Protein AF-A0A4V6J1H8-F1 (afdb_monomer)

Organism: Raoultella terrigena (NCBI:txid577)

Solvent-accessible surface area (backbone atoms only — not comparable to full-atom values): 15369 Å² total; per-residue (Å²): 136,76,61,39,43,32,42,34,42,70,53,63,52,75,34,58,66,53,48,44,40,56,55,50,49,51,51,44,50,30,70,78,34,77,86,56,51,74,90,41,52,43,45,25,11,53,35,67,32,76,47,50,94,75,76,37,72,56,29,45,25,48,63,79,50,32,73,47,55,66,67,16,36,42,33,34,50,33,50,74,42,38,57,45,37,41,55,59,54,51,43,68,72,49,88,46,71,66,60,37,52,52,52,57,53,47,40,76,76,42,46,70,61,47,38,52,52,34,26,66,75,52,45,35,85,43,71,34,63,74,58,66,56,70,88,68,35,77,35,63,61,44,37,32,38,40,26,30,29,43,64,67,47,82,86,48,49,67,44,60,56,68,37,78,39,42,28,18,38,45,68,76,33,36,68,58,44,54,75,77,38,84,56,40,81,44,72,47,62,65,71,49,41,76,82,66,51,54,69,68,60,52,62,75,68,54,56,66,70,56,49,73,66,44,74,87,48,55,65,45,78,46,69,61,44,69,91,82,46,97,72,52,45,63,57,52,41,58,56,52,64,75,59,57,88,73,42,49,51,33,60,50,64,62,34,74,34,88,94,39,51,11,44,66,42,47,50,46,27,24,60,74,50,71,61,71,45,80

InterPro domains:
  IPR007345 Polysaccharide pyruvyl transferase [PF04230] (15-262)

Nearest PDB structures (foldseek):
  5zlt-assembly1_B  TM=4.377E-01  e=1.211E-03  Acinetobacter baumannii
  1gyy-assembly1_B  TM=4.200E-01  e=7.008E+00  Escherichia coli
  5gl5-assembly1_B  TM=3.696E-01  e=6.181E+00  Saccharomyces cerevisiae S288C
  6jo3-assembly1_A-2  TM=1.503E-01  e=1.761E+00  Thermoplasma acidophilum DSM 1728

pLDDT: mean 86.65, std 11.79, range [46.34, 98.38]

Secondary structure (DSSP, 8-state):
-PPPEEEESSTTS--HHHHHHHHHHHHHHHHH-TT--GGGEEEEESS-B--GGGTPPPBEEGGGGTTPPTT-EEEEESSEEET--HHHHHHHH---HHHHHHHHHHHHH-HHHHHHHHHHHHT-SSSSTTS--GGGSSS--EEEEEEEEE---GGGHHHHHT-SEEEESSHHHHHHHTTTS--EE---GGGGHHHH--HHHHHHHS-HHHHHHHTTS-EEEE---TTT--S-HHHHHHHHHTTTTT-EEEE-----STT--HHHHHHHHHHHTTS---

Sequence (278 aa):
MSRSVVFYGAFDRYNYGDNLMPLLLAEYLKKCNPALKEEDLIYSSISNSDLSRYLCKPTVAMRDLLSIDEGSSIVIVGGEVLGADIGVLYTHVQTNHFKVKCIKLMRRIIPSVVNKFARNAYGSVWDYPYIPEKKSFKNNVKVIFNTVGGIPVKSQEINIKNADYISVRDNRTYDVLSKFTNAKLVPDSVLMASGVIDHKFIESKVRLELLERYSKRNYITIQACPYKVEFTANELVQELTKLDTEYDVVLLPIGYASGHDDAMFLEKVKLSSGDKYS

Radius of gyration: 21.04 Å; Cα contacts (8 Å, |Δi|>4): 472; chains: 1; bounding box: 48×44×54 Å

Foldseek 3Di:
DQAAEEAEEDCQDDFPQGQVQVVLVQLVVCVVPVVDDPVSYAYAYCPFHDPCVVVGDTHHHVLVCLAPDAAHEYEHTADQQAPDFLLVVLLQPDPDPVVSVVSVVVCVVPVPVSLVVSCVVSVAPDRRRSQDDQVSHPHGYAYEYDQYHHAHDPVSLVSVQVHPYAEHADPVNCVRNVVRHDYHHDHHSCVCCPVRDDPVNVVVPDDPVCCVVPVPAAADEDFDFPVVDPDALLVVLVVVVVVPPGHAYEYDDSGPGRNRPSVVRVVSNCVSNVNSHD

Structure (mmCIF, N/CA/C/O backbone):
data_AF-A0A4V6J1H8-F1
#
_entry.id   AF-A0A4V6J1H8-F1
#
loop_
_atom_site.group_PDB
_atom_site.id
_atom_site.type_symbol
_atom_site.label_atom_id
_atom_site.label_alt_id
_atom_site.label_comp_id
_atom_site.label_asym_id
_atom_site.label_entity_id
_atom_site.label_seq_id
_atom_site.pdbx_PDB_ins_code
_atom_site.Cartn_x
_atom_site.Cartn_y
_atom_site.Cartn_z
_atom_site.occupancy
_atom_site.B_iso_or_equiv
_atom_site.auth_seq_id
_atom_site.auth_comp_id
_atom_site.auth_asym_id
_atom_site.auth_atom_id
_atom_site.pdbx_PDB_model_num
ATOM 1 N N . MET A 1 1 ? 3.984 -23.351 -18.737 1.00 46.34 1 MET A N 1
ATOM 2 C CA . MET A 1 1 ? 4.412 -22.034 -18.228 1.00 46.34 1 MET A CA 1
ATOM 3 C C . MET A 1 1 ? 3.192 -21.400 -17.599 1.00 46.34 1 MET A C 1
ATOM 5 O O . MET A 1 1 ? 2.201 -21.211 -18.301 1.00 46.34 1 MET A O 1
ATOM 9 N N . SER A 1 2 ? 3.196 -21.242 -16.279 1.00 66.12 2 SER A N 1
ATOM 10 C CA . SER A 1 2 ? 2.069 -20.673 -15.537 1.00 66.12 2 SER A CA 1
ATOM 11 C C . SER A 1 2 ? 2.254 -19.163 -15.487 1.00 66.12 2 SER A C 1
ATOM 13 O O . SER A 1 2 ? 3.262 -18.682 -14.985 1.00 66.12 2 SER A O 1
ATOM 15 N N . ARG A 1 3 ? 1.295 -18.406 -16.023 1.00 85.44 3 ARG A N 1
ATOM 16 C CA . ARG A 1 3 ? 1.308 -16.943 -15.915 1.00 85.44 3 ARG A CA 1
ATOM 17 C C . ARG A 1 3 ? 1.089 -16.560 -14.455 1.00 85.44 3 ARG A C 1
ATOM 19 O O . ARG A 1 3 ? 0.090 -16.981 -13.881 1.00 85.44 3 ARG A O 1
ATOM 26 N N . SER A 1 4 ? 1.968 -15.737 -13.894 1.00 92.62 4 SER A N 1
ATOM 27 C CA . SER A 1 4 ? 1.838 -15.264 -12.513 1.00 92.62 4 SER A CA 1
ATOM 28 C C . SER A 1 4 ? 1.295 -13.838 -12.458 1.00 92.62 4 SER A C 1
ATOM 30 O O . SER A 1 4 ? 1.495 -13.030 -13.376 1.00 92.62 4 SER A O 1
ATOM 32 N N . VAL A 1 5 ? 0.633 -13.510 -11.351 1.00 96.94 5 VAL A N 1
ATOM 33 C CA . VAL A 1 5 ? 0.248 -12.139 -11.012 1.00 96.94 5 VAL A CA 1
ATOM 34 C C . VAL A 1 5 ? 1.160 -11.659 -9.891 1.00 96.94 5 VAL A C 1
ATOM 36 O O . VAL A 1 5 ? 1.086 -12.130 -8.759 1.00 96.94 5 VAL A O 1
ATOM 39 N N . VAL A 1 6 ? 2.041 -10.718 -10.212 1.00 97.94 6 VAL A N 1
ATOM 40 C CA . VAL A 1 6 ? 2.940 -10.087 -9.250 1.00 97.94 6 VAL A CA 1
ATOM 41 C C . VAL A 1 6 ? 2.269 -8.842 -8.700 1.00 97.94 6 VAL A C 1
ATOM 43 O O . VAL A 1 6 ? 2.062 -7.870 -9.425 1.00 97.94 6 VAL A O 1
ATOM 46 N N . PHE A 1 7 ? 1.967 -8.842 -7.411 1.00 98.25 7 PHE A N 1
ATOM 47 C CA . PHE A 1 7 ? 1.628 -7.635 -6.677 1.00 98.25 7 PHE A CA 1
ATOM 48 C C . PHE A 1 7 ? 2.912 -6.945 -6.268 1.00 98.25 7 PHE A C 1
ATOM 50 O O . PHE A 1 7 ? 3.695 -7.485 -5.493 1.00 98.25 7 PHE A O 1
ATOM 57 N N . TYR A 1 8 ? 3.127 -5.750 -6.798 1.00 97.50 8 TYR A N 1
ATOM 58 C CA . TYR A 1 8 ? 4.321 -4.971 -6.552 1.00 97.50 8 TYR A CA 1
ATOM 59 C C . TYR A 1 8 ? 3.981 -3.672 -5.832 1.00 97.50 8 TYR A C 1
ATOM 61 O O . TYR A 1 8 ? 3.118 -2.911 -6.269 1.00 97.50 8 TYR A O 1
ATOM 69 N N . GLY A 1 9 ? 4.665 -3.404 -4.727 1.00 94.38 9 GLY A N 1
ATOM 70 C CA . GLY A 1 9 ? 4.391 -2.217 -3.937 1.00 94.38 9 GLY A CA 1
ATOM 71 C C . GLY A 1 9 ? 5.326 -2.051 -2.753 1.00 94.38 9 GLY A C 1
ATOM 72 O O . GLY A 1 9 ? 6.363 -2.704 -2.623 1.00 94.38 9 GLY A O 1
ATOM 73 N N . ALA A 1 10 ? 4.954 -1.118 -1.889 1.00 90.56 10 ALA A N 1
ATOM 74 C CA . ALA A 1 10 ? 5.698 -0.694 -0.713 1.00 90.56 10 ALA A CA 1
ATOM 75 C C . ALA A 1 10 ? 5.562 -1.664 0.482 1.00 90.56 10 ALA A C 1
ATOM 77 O O . ALA A 1 10 ? 5.278 -1.247 1.603 1.00 90.56 10 ALA A O 1
ATOM 78 N N . PHE A 1 11 ? 5.757 -2.959 0.243 1.00 91.25 11 PHE A N 1
ATOM 79 C CA . PHE A 1 11 ? 5.497 -4.035 1.212 1.00 91.25 11 PHE A CA 1
ATOM 80 C C . PHE A 1 11 ? 6.739 -4.440 2.031 1.00 91.25 11 PHE A C 1
ATOM 82 O O . PHE A 1 11 ? 6.713 -5.361 2.844 1.00 91.25 11 PHE A O 1
ATOM 89 N N . ASP A 1 12 ? 7.865 -3.757 1.823 1.00 86.75 12 ASP A N 1
ATOM 90 C CA . ASP A 1 12 ? 9.135 -3.998 2.518 1.00 86.75 12 ASP A CA 1
ATOM 91 C C . ASP A 1 12 ? 9.209 -3.346 3.909 1.00 86.75 12 ASP A C 1
ATOM 93 O O . ASP A 1 12 ? 10.170 -3.548 4.653 1.00 86.75 12 ASP A O 1
ATOM 97 N N . ARG A 1 13 ? 8.181 -2.579 4.283 1.00 85.25 13 ARG A N 1
ATOM 98 C CA . ARG A 1 13 ? 8.062 -1.883 5.566 1.00 85.25 13 ARG A CA 1
ATOM 99 C C . ARG A 1 13 ? 6.642 -1.975 6.103 1.00 85.25 13 ARG A C 1
ATOM 101 O O . ARG A 1 13 ? 5.681 -2.059 5.342 1.00 85.25 13 ARG A O 1
ATOM 108 N N . TYR A 1 14 ? 6.504 -1.891 7.423 1.00 82.75 14 TYR A N 1
ATOM 109 C CA . TYR A 1 14 ? 5.189 -1.906 8.050 1.00 82.75 14 TYR A CA 1
ATOM 110 C C . TYR A 1 14 ? 4.496 -0.540 7.925 1.00 82.75 14 TYR A C 1
ATOM 112 O O . TYR A 1 14 ? 4.777 0.403 8.663 1.00 82.75 14 TYR A O 1
ATOM 120 N N . ASN A 1 15 ? 3.582 -0.458 6.964 1.00 84.75 15 ASN A N 1
ATOM 121 C CA . ASN A 1 15 ? 2.553 0.568 6.831 1.00 84.75 15 ASN A CA 1
ATOM 122 C C . ASN A 1 15 ? 1.219 -0.164 6.657 1.00 84.75 15 ASN A C 1
ATOM 124 O O . ASN A 1 15 ? 1.080 -0.949 5.718 1.00 84.75 15 ASN A O 1
ATOM 128 N N . TYR A 1 16 ? 0.267 0.051 7.567 1.00 84.75 16 TYR A N 1
ATOM 129 C CA . TYR A 1 16 ? -0.971 -0.729 7.589 1.00 84.75 16 TYR A CA 1
ATOM 130 C C . TYR A 1 16 ? -1.733 -0.650 6.258 1.00 84.75 16 TYR A C 1
ATOM 132 O O . TYR A 1 16 ? -2.125 -1.680 5.719 1.00 84.75 16 TYR A O 1
ATOM 140 N N . GLY A 1 17 ? -1.868 0.551 5.688 1.00 86.88 17 GLY A N 1
ATOM 141 C CA . GLY A 1 17 ? -2.550 0.758 4.412 1.00 86.88 17 GLY A CA 1
ATOM 142 C C . GLY A 1 17 ? -1.845 0.053 3.254 1.00 86.88 17 GLY A C 1
ATOM 143 O O . GLY A 1 17 ? -2.461 -0.773 2.585 1.00 86.88 17 GLY A O 1
ATOM 144 N N . ASP A 1 18 ? -0.548 0.322 3.059 1.00 89.56 18 ASP A N 1
ATOM 145 C CA . ASP A 1 18 ? 0.222 -0.250 1.942 1.00 89.56 18 ASP A CA 1
ATOM 146 C C . ASP A 1 18 ? 0.242 -1.791 1.987 1.00 89.56 18 ASP A C 1
ATOM 148 O O . ASP A 1 18 ? 0.189 -2.437 0.944 1.00 89.56 18 ASP A O 1
ATOM 152 N N . ASN A 1 19 ? 0.281 -2.395 3.182 1.00 91.56 19 ASN A N 1
ATOM 153 C CA . ASN A 1 19 ? 0.290 -3.856 3.335 1.00 91.56 19 ASN A CA 1
ATOM 154 C C . ASN A 1 19 ? -1.109 -4.491 3.272 1.00 91.56 19 ASN A C 1
ATOM 156 O O . ASN A 1 19 ? -1.222 -5.668 2.932 1.00 91.56 19 ASN A O 1
ATOM 160 N N . LEU A 1 20 ? -2.176 -3.742 3.570 1.00 92.25 20 LEU A N 1
ATOM 161 C CA . LEU A 1 20 ? -3.554 -4.234 3.484 1.00 92.25 20 LEU A CA 1
ATOM 162 C C . LEU A 1 20 ? -4.028 -4.351 2.028 1.00 92.25 20 LEU A C 1
ATOM 164 O O . LEU A 1 20 ? -4.656 -5.343 1.661 1.00 92.25 20 LEU A O 1
ATOM 168 N N . MET A 1 21 ? -3.709 -3.363 1.187 1.00 94.44 21 MET A N 1
ATOM 169 C CA . MET A 1 21 ? -4.150 -3.306 -0.214 1.00 94.44 21 MET A CA 1
ATOM 170 C C . MET A 1 21 ? -3.881 -4.588 -1.031 1.00 94.44 21 MET A C 1
ATOM 172 O O . MET A 1 21 ? -4.817 -5.059 -1.683 1.00 94.44 21 MET A O 1
ATOM 176 N N . PRO A 1 22 ? -2.676 -5.202 -1.022 1.00 95.56 22 PRO A N 1
ATOM 177 C CA . PRO A 1 22 ? -2.428 -6.424 -1.791 1.00 95.56 22 PRO A CA 1
ATOM 178 C C . PRO A 1 22 ? -3.219 -7.629 -1.272 1.00 95.56 22 PRO A C 1
ATOM 180 O O . PRO A 1 22 ? -3.588 -8.489 -2.067 1.00 95.56 22 PRO A O 1
ATOM 183 N N . LEU A 1 23 ? -3.527 -7.688 0.029 1.00 94.31 23 LEU A N 1
ATOM 184 C CA . LEU A 1 23 ? -4.348 -8.758 0.604 1.00 94.31 23 LEU A CA 1
ATOM 185 C C . LEU A 1 23 ? -5.802 -8.636 0.140 1.00 94.31 23 LEU A C 1
ATOM 187 O O . LEU A 1 23 ? -6.397 -9.618 -0.295 1.00 94.31 23 LEU A O 1
ATOM 191 N N . LEU A 1 24 ? -6.357 -7.421 0.164 1.00 94.81 24 LEU A N 1
ATOM 192 C CA . LEU A 1 24 ? -7.711 -7.163 -0.334 1.00 94.81 24 LEU A CA 1
ATOM 193 C C . LEU A 1 24 ? -7.828 -7.472 -1.827 1.00 94.81 24 LEU A C 1
ATOM 195 O O . LEU A 1 24 ? -8.795 -8.100 -2.255 1.00 94.81 24 LEU A O 1
ATOM 199 N N . LEU A 1 25 ? -6.820 -7.074 -2.608 1.00 95.50 25 LEU A N 1
ATOM 200 C CA . LEU A 1 25 ? -6.771 -7.365 -4.035 1.00 95.50 25 LEU A CA 1
ATOM 201 C C . LEU A 1 25 ? -6.676 -8.874 -4.303 1.00 95.50 25 LEU A C 1
ATOM 203 O O . LEU A 1 25 ? -7.359 -9.362 -5.202 1.00 95.50 25 LEU A O 1
ATOM 207 N N . ALA A 1 26 ? -5.887 -9.617 -3.518 1.00 95.06 26 ALA A N 1
ATOM 208 C CA . ALA A 1 26 ? -5.819 -11.076 -3.603 1.00 95.06 26 ALA A CA 1
ATOM 209 C C . ALA A 1 26 ? -7.202 -11.709 -3.406 1.00 95.06 26 ALA A C 1
ATOM 211 O O . ALA A 1 26 ? -7.647 -12.498 -4.239 1.00 95.06 26 ALA A O 1
ATOM 212 N N . GLU A 1 27 ? -7.892 -11.350 -2.320 1.00 93.19 27 GLU A N 1
ATOM 213 C CA . GLU A 1 27 ? -9.222 -11.880 -2.005 1.00 93.19 27 GLU A CA 1
ATOM 214 C C . GLU A 1 27 ? -10.251 -11.509 -3.075 1.00 93.19 27 GLU A C 1
ATOM 216 O O . GLU A 1 27 ? -11.029 -12.359 -3.513 1.00 93.19 27 GLU A O 1
ATOM 221 N N . TYR A 1 28 ? -10.213 -10.270 -3.573 1.00 93.81 28 TYR A N 1
ATOM 222 C CA . TYR A 1 28 ? -11.072 -9.838 -4.670 1.00 93.81 28 TYR A CA 1
ATOM 223 C C . TYR A 1 28 ? -10.850 -10.671 -5.940 1.00 93.81 28 TYR A C 1
ATOM 225 O O . TYR A 1 28 ? -11.808 -11.193 -6.512 1.00 93.81 28 TYR A O 1
ATOM 233 N N . LEU A 1 29 ? -9.595 -10.842 -6.372 1.00 93.81 29 LEU A N 1
ATOM 234 C CA . LEU A 1 29 ? -9.283 -11.602 -7.584 1.00 93.81 29 LEU A CA 1
ATOM 235 C C . LEU A 1 29 ? -9.658 -13.079 -7.450 1.00 93.81 29 LEU A C 1
ATOM 237 O O . LEU A 1 29 ? -10.226 -13.632 -8.389 1.00 93.81 29 LEU A O 1
ATOM 241 N N . LYS A 1 30 ? -9.409 -13.700 -6.290 1.00 93.00 30 LYS A N 1
ATOM 242 C CA . LYS A 1 30 ? -9.822 -15.086 -6.010 1.00 93.00 30 LYS A CA 1
ATOM 243 C C . LYS A 1 30 ? -11.346 -15.239 -6.020 1.00 93.00 30 LYS A C 1
ATOM 245 O O . LYS A 1 30 ? -11.865 -16.216 -6.551 1.00 93.00 30 LYS A O 1
ATOM 250 N N . LYS A 1 31 ? -12.084 -14.249 -5.505 1.00 91.19 31 LYS A N 1
ATOM 251 C CA . LYS A 1 31 ? -13.555 -14.227 -5.551 1.00 91.19 31 LYS A CA 1
AT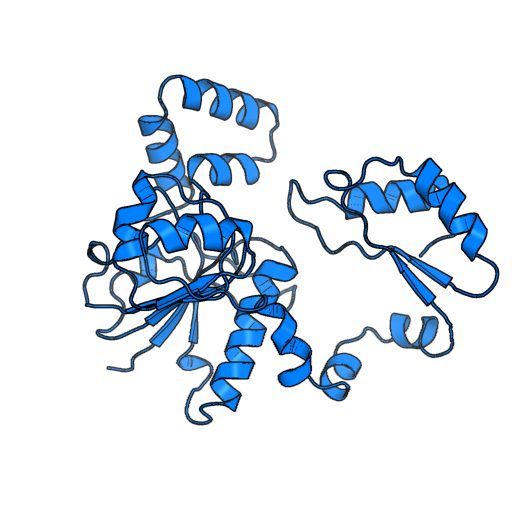OM 252 C C . LYS A 1 31 ? -14.089 -14.090 -6.980 1.00 91.19 31 LYS A C 1
ATOM 254 O O . LYS A 1 31 ? -15.067 -14.745 -7.330 1.00 91.19 31 LYS A O 1
ATOM 259 N N . CYS A 1 32 ? -13.458 -13.253 -7.805 1.00 92.25 32 CYS A N 1
ATOM 260 C CA . CYS A 1 32 ? -13.842 -13.054 -9.207 1.00 92.25 32 CYS A CA 1
ATOM 261 C C . CYS A 1 32 ? -13.398 -14.198 -10.130 1.00 92.25 32 CYS A C 1
ATOM 263 O O . CYS A 1 32 ? -14.038 -14.439 -11.151 1.00 92.25 32 CYS A O 1
ATOM 265 N N . ASN A 1 33 ? -12.316 -14.894 -9.786 1.00 92.56 33 ASN A N 1
ATOM 266 C CA . ASN A 1 33 ? -11.796 -16.037 -10.519 1.00 92.56 33 ASN A CA 1
ATOM 267 C C . ASN A 1 33 ? -11.427 -17.168 -9.542 1.00 92.56 33 ASN A C 1
ATOM 269 O O . ASN A 1 33 ? -10.272 -17.252 -9.125 1.00 92.56 33 ASN A O 1
ATOM 273 N N . PRO A 1 34 ? -12.367 -18.075 -9.218 1.00 89.94 34 PRO A N 1
ATOM 274 C CA . PRO A 1 34 ? -12.130 -19.167 -8.269 1.00 89.94 34 PRO A CA 1
ATOM 275 C C . PRO A 1 34 ? -11.034 -20.163 -8.677 1.00 89.94 34 PRO A C 1
ATOM 277 O O . PRO A 1 34 ? -10.596 -20.957 -7.848 1.00 89.94 34 PRO A O 1
ATOM 280 N N . ALA A 1 35 ? -10.604 -20.157 -9.945 1.00 91.25 35 ALA A N 1
ATOM 281 C CA . ALA A 1 35 ? -9.483 -20.974 -10.406 1.00 91.25 35 ALA A CA 1
ATOM 282 C C . ALA A 1 35 ? -8.116 -20.376 -10.031 1.00 91.25 35 ALA A C 1
ATOM 284 O O . ALA A 1 35 ? -7.123 -21.098 -10.068 1.00 91.25 35 ALA A O 1
ATOM 285 N N . LEU A 1 36 ? -8.066 -19.082 -9.689 1.00 92.38 36 LEU A N 1
ATOM 286 C CA . LEU A 1 36 ? -6.859 -18.411 -9.223 1.00 92.38 36 LEU A CA 1
ATOM 287 C C . LEU A 1 36 ? -6.533 -18.885 -7.808 1.00 92.38 36 LEU A C 1
ATOM 289 O O . LEU A 1 36 ? -7.340 -18.745 -6.886 1.00 92.38 36 LEU A O 1
ATOM 293 N N . LYS A 1 37 ? -5.336 -19.424 -7.631 1.00 91.88 37 LYS A N 1
ATOM 294 C CA . LYS A 1 37 ? -4.846 -19.916 -6.350 1.00 91.88 37 LYS A CA 1
ATOM 295 C C . LYS A 1 37 ? -3.826 -18.953 -5.763 1.00 91.88 37 LYS A C 1
ATOM 297 O O . LYS A 1 37 ? -3.265 -18.103 -6.444 1.00 91.88 37 LYS A O 1
ATOM 302 N N . GLU A 1 38 ? -3.544 -19.123 -4.476 1.00 91.12 38 GLU A N 1
ATOM 303 C CA . GLU A 1 38 ? -2.522 -18.325 -3.793 1.00 91.12 38 GLU A CA 1
ATOM 304 C C . GLU A 1 38 ? -1.124 -18.516 -4.413 1.00 91.12 38 GLU A C 1
ATOM 306 O O . GLU A 1 38 ? -0.348 -17.572 -4.452 1.00 91.12 38 GLU A O 1
ATOM 311 N N . GLU A 1 39 ? -0.824 -19.705 -4.947 1.00 91.31 39 GLU A N 1
ATOM 312 C CA . GLU A 1 39 ? 0.439 -20.021 -5.640 1.00 91.31 39 GLU A CA 1
ATOM 313 C C . GLU A 1 39 ? 0.635 -19.253 -6.960 1.00 91.31 39 GLU A C 1
ATOM 315 O O . GLU A 1 39 ? 1.766 -19.100 -7.418 1.00 91.31 39 GLU A O 1
ATOM 320 N N . ASP A 1 40 ? -0.444 -18.716 -7.540 1.00 93.12 40 ASP A N 1
ATOM 321 C CA . ASP A 1 40 ? -0.390 -17.877 -8.741 1.00 93.12 40 ASP A CA 1
ATOM 322 C C . ASP A 1 40 ? -0.047 -16.409 -8.416 1.00 93.12 40 ASP A C 1
ATOM 324 O O . ASP A 1 40 ? 0.239 -15.613 -9.321 1.00 93.12 40 ASP A O 1
ATOM 328 N N . LEU A 1 41 ? -0.094 -16.039 -7.128 1.00 96.75 41 LEU A N 1
ATOM 329 C CA . LEU A 1 41 ? 0.120 -14.687 -6.626 1.00 96.75 41 LEU A CA 1
ATOM 330 C C . LEU A 1 41 ? 1.516 -14.548 -6.019 1.00 96.75 41 LEU A C 1
ATOM 332 O O . LEU A 1 41 ? 1.880 -15.236 -5.067 1.00 96.75 41 LEU A O 1
ATOM 336 N N . ILE A 1 42 ? 2.287 -13.592 -6.529 1.00 97.56 42 ILE A N 1
ATOM 337 C CA . ILE A 1 42 ? 3.616 -13.270 -6.006 1.00 97.56 42 ILE A CA 1
ATOM 338 C C . ILE A 1 42 ? 3.566 -11.879 -5.387 1.00 97.56 42 ILE A C 1
ATOM 340 O O . ILE A 1 42 ? 3.262 -10.902 -6.065 1.00 97.56 42 ILE A O 1
ATOM 344 N N . TYR A 1 43 ? 3.910 -11.772 -4.108 1.00 97.69 43 TYR A N 1
ATOM 345 C CA . TYR A 1 43 ? 4.035 -10.488 -3.423 1.00 97.69 43 TYR A CA 1
ATOM 346 C C . TYR A 1 43 ? 5.476 -10.003 -3.559 1.00 97.69 43 TYR A C 1
ATOM 348 O O . TYR A 1 43 ? 6.422 -10.735 -3.269 1.00 97.69 43 TYR A O 1
ATOM 356 N N . SER A 1 44 ? 5.658 -8.777 -4.036 1.00 96.94 44 SER A N 1
ATOM 357 C CA . SER A 1 44 ? 6.968 -8.230 -4.361 1.00 96.94 44 SER A CA 1
ATOM 358 C C . SER A 1 44 ? 7.133 -6.795 -3.878 1.00 96.94 44 SER A C 1
ATOM 360 O O . SER A 1 44 ? 6.207 -5.983 -3.909 1.00 96.94 44 SER A O 1
ATOM 362 N N . SER A 1 45 ? 8.355 -6.479 -3.472 1.00 94.19 45 SER A N 1
ATOM 363 C CA . SER A 1 45 ? 8.800 -5.137 -3.105 1.00 94.19 45 SER A CA 1
ATOM 364 C C . SER A 1 45 ? 10.210 -4.882 -3.632 1.00 94.19 45 SER A C 1
ATOM 366 O O . S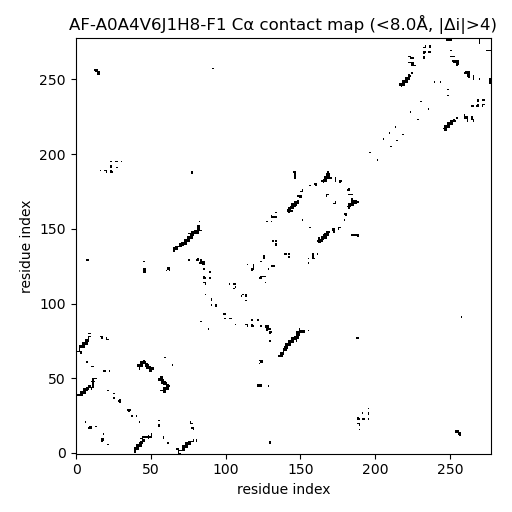ER A 1 45 ? 10.763 -5.676 -4.398 1.00 94.19 45 SER A O 1
ATOM 368 N N . ILE A 1 46 ? 10.791 -3.732 -3.284 1.00 90.62 46 ILE A N 1
ATOM 369 C CA . ILE A 1 46 ? 12.133 -3.353 -3.747 1.00 90.62 46 ILE A CA 1
ATOM 370 C C . ILE A 1 46 ? 13.170 -4.384 -3.273 1.00 90.62 46 ILE A C 1
ATOM 372 O O . ILE A 1 46 ? 14.031 -4.808 -4.045 1.00 90.62 46 ILE A O 1
ATOM 376 N N . SER A 1 47 ? 13.050 -4.822 -2.020 1.00 88.00 47 SER A N 1
ATOM 377 C CA . SER A 1 47 ? 13.876 -5.848 -1.386 1.00 88.00 47 SER A CA 1
ATOM 378 C C . SER A 1 47 ? 13.023 -7.011 -0.871 1.00 88.00 47 SER A C 1
ATOM 380 O O . SER A 1 47 ? 11.799 -6.906 -0.804 1.00 88.00 47 SER A O 1
ATOM 382 N N . ASN A 1 48 ? 13.686 -8.115 -0.511 1.00 91.88 48 ASN A N 1
ATOM 383 C CA . ASN A 1 48 ? 13.062 -9.218 0.217 1.00 91.88 48 ASN A CA 1
ATOM 384 C C . ASN A 1 48 ? 12.706 -8.749 1.633 1.00 91.88 48 ASN A C 1
ATOM 386 O O . ASN A 1 48 ? 13.550 -8.165 2.320 1.00 91.88 48 ASN A O 1
ATOM 390 N N . SER A 1 49 ? 11.491 -9.043 2.081 1.00 92.00 49 SER A N 1
ATOM 391 C CA . SER A 1 49 ? 11.023 -8.763 3.436 1.00 92.00 49 SER A CA 1
ATOM 392 C C . SER A 1 49 ? 10.141 -9.899 3.946 1.00 92.00 49 SER A C 1
ATOM 394 O O . SER A 1 49 ? 9.479 -10.594 3.176 1.00 92.00 49 SER A O 1
ATOM 396 N N . ASP A 1 50 ? 10.106 -10.065 5.265 1.00 94.94 50 ASP A N 1
ATOM 397 C CA . ASP A 1 50 ? 9.137 -10.931 5.921 1.00 94.94 50 ASP A CA 1
ATOM 398 C C . ASP A 1 50 ? 8.460 -10.159 7.057 1.00 94.94 50 ASP A C 1
ATOM 400 O O . ASP A 1 50 ? 9.036 -9.906 8.117 1.00 94.94 50 ASP A O 1
ATOM 404 N N . LEU A 1 51 ? 7.222 -9.740 6.792 1.00 92.00 51 LEU A N 1
ATOM 405 C CA . LEU A 1 51 ? 6.346 -9.061 7.742 1.00 92.00 51 LEU A CA 1
ATOM 406 C C . LEU A 1 51 ? 5.224 -9.988 8.240 1.00 92.00 51 LEU A C 1
ATOM 408 O O . LEU A 1 51 ? 4.207 -9.505 8.737 1.00 92.00 51 LEU A O 1
ATOM 412 N N . SER A 1 52 ? 5.397 -11.312 8.149 1.00 92.69 52 SER A N 1
ATOM 413 C CA . SER A 1 52 ? 4.404 -12.316 8.571 1.00 92.69 52 SER A CA 1
ATOM 414 C C . SER A 1 52 ? 3.958 -12.175 10.027 1.00 92.69 52 SER A C 1
ATOM 416 O O . SER A 1 52 ? 2.803 -12.461 10.343 1.00 92.69 52 SER A O 1
ATOM 418 N N . ARG A 1 53 ? 4.807 -11.622 10.907 1.00 90.75 53 ARG A N 1
ATOM 419 C CA . ARG A 1 53 ? 4.431 -11.256 12.288 1.00 90.75 53 ARG A CA 1
ATOM 420 C C . ARG A 1 53 ? 3.254 -10.275 12.372 1.00 90.75 53 ARG A C 1
ATOM 422 O O . ARG A 1 53 ? 2.581 -10.217 13.393 1.00 90.75 53 ARG A O 1
ATOM 429 N N . TYR A 1 54 ? 3.018 -9.504 11.311 1.00 87.12 54 TYR A N 1
ATOM 430 C CA . TYR A 1 54 ? 1.894 -8.580 11.158 1.00 87.12 54 TYR A CA 1
ATOM 431 C C . TYR A 1 54 ? 0.815 -9.130 10.217 1.00 87.12 54 TYR A C 1
ATOM 433 O O . TYR A 1 54 ? 0.030 -8.362 9.669 1.00 87.12 54 TYR A O 1
ATOM 441 N N . LEU A 1 55 ? 0.797 -10.448 9.986 1.00 88.75 55 LEU A N 1
ATOM 442 C CA . LEU A 1 55 ? -0.120 -11.137 9.068 1.00 88.75 55 LEU A CA 1
ATOM 443 C C . LEU A 1 55 ? 0.013 -10.700 7.597 1.00 88.75 55 LEU A C 1
ATOM 445 O O . LEU A 1 55 ? -0.870 -10.962 6.783 1.00 88.75 55 LEU A O 1
ATOM 449 N N . CYS A 1 56 ? 1.126 -10.054 7.249 1.00 92.50 56 CYS A N 1
ATOM 450 C CA . CYS A 1 56 ? 1.465 -9.694 5.877 1.00 92.50 56 CYS A CA 1
ATOM 451 C C . CYS A 1 56 ? 2.093 -10.892 5.147 1.00 92.50 56 CYS A C 1
ATOM 453 O O . CYS A 1 56 ? 2.540 -11.860 5.767 1.00 92.50 56 CYS A O 1
ATOM 455 N N . LYS A 1 57 ? 2.159 -10.824 3.818 1.00 94.00 57 LYS A N 1
ATOM 456 C CA . LYS A 1 57 ? 2.799 -11.861 2.998 1.00 94.00 57 LYS A CA 1
ATOM 457 C C . LYS A 1 57 ? 4.300 -11.576 2.873 1.00 94.00 57 LYS A C 1
ATOM 459 O O . LYS A 1 57 ? 4.658 -10.411 2.695 1.00 94.00 57 LYS A O 1
ATOM 464 N N . PRO A 1 58 ? 5.176 -12.595 2.960 1.00 95.94 58 PRO A N 1
ATOM 465 C CA . PRO A 1 58 ? 6.585 -12.431 2.622 1.00 95.94 58 PRO A CA 1
ATOM 466 C C . PRO A 1 58 ? 6.734 -11.935 1.185 1.00 95.94 58 PRO A C 1
ATOM 468 O O . PRO A 1 58 ? 5.946 -12.307 0.313 1.00 95.94 58 PRO A O 1
ATOM 471 N N . THR A 1 59 ? 7.738 -11.104 0.942 1.00 96.12 59 THR A N 1
ATOM 472 C CA . THR A 1 59 ? 7.950 -10.474 -0.359 1.00 96.12 59 THR A CA 1
ATOM 473 C C . THR A 1 59 ? 9.220 -10.978 -1.024 1.00 96.12 59 THR A C 1
ATOM 475 O O . THR A 1 59 ? 10.237 -11.232 -0.372 1.00 96.12 59 THR A O 1
ATOM 478 N N . VAL A 1 60 ? 9.165 -11.077 -2.351 1.00 95.94 60 VAL A N 1
ATOM 479 C CA . VAL A 1 60 ? 10.327 -11.326 -3.206 1.00 95.94 60 VAL A CA 1
ATOM 480 C C . VAL A 1 60 ? 10.792 -10.009 -3.826 1.00 95.94 60 VAL A C 1
ATOM 482 O O . VAL A 1 60 ? 9.984 -9.223 -4.325 1.00 95.94 60 VAL A O 1
ATOM 485 N N . ALA A 1 61 ? 12.096 -9.752 -3.824 1.00 95.31 61 ALA A N 1
ATOM 486 C CA . ALA A 1 61 ? 12.679 -8.560 -4.419 1.00 95.31 61 ALA A CA 1
ATOM 487 C C . ALA A 1 61 ? 12.401 -8.527 -5.929 1.00 95.31 61 ALA A C 1
ATOM 489 O O . ALA A 1 61 ? 12.673 -9.490 -6.643 1.00 95.31 61 ALA A O 1
ATOM 490 N N . MET A 1 62 ? 11.929 -7.393 -6.448 1.00 95.31 62 MET A N 1
ATOM 491 C CA . MET A 1 62 ? 11.572 -7.251 -7.868 1.00 95.31 62 MET A CA 1
ATOM 492 C C . MET A 1 62 ? 12.730 -7.575 -8.825 1.00 95.31 62 MET A C 1
ATOM 494 O O . MET A 1 62 ? 12.519 -8.106 -9.914 1.00 95.31 62 MET A O 1
ATOM 498 N N . ARG A 1 63 ? 13.977 -7.319 -8.413 1.00 93.69 63 ARG A N 1
ATOM 499 C CA . ARG A 1 63 ? 15.169 -7.687 -9.198 1.00 93.69 63 ARG A CA 1
ATOM 500 C C . ARG A 1 63 ? 15.254 -9.192 -9.491 1.00 93.69 63 ARG A C 1
ATOM 502 O O . ARG A 1 63 ? 15.751 -9.571 -10.548 1.00 93.69 63 ARG A O 1
ATOM 509 N N . ASP A 1 64 ? 14.737 -10.024 -8.587 1.00 94.94 64 ASP A N 1
ATOM 510 C CA . ASP A 1 64 ? 14.756 -11.483 -8.708 1.00 94.94 64 ASP A CA 1
ATOM 511 C C . ASP A 1 64 ? 13.629 -11.970 -9.649 1.00 94.94 64 ASP A C 1
ATOM 513 O O . ASP A 1 64 ? 13.663 -13.094 -10.142 1.00 94.94 64 ASP A O 1
ATOM 517 N N . LEU A 1 65 ? 12.671 -11.093 -9.984 1.00 95.81 65 LEU A N 1
ATOM 518 C CA . LEU A 1 65 ? 11.521 -11.366 -10.852 1.00 95.81 65 LEU A CA 1
ATOM 519 C C . LEU A 1 65 ? 11.688 -10.837 -12.289 1.00 95.81 65 LEU A C 1
ATOM 521 O O . LEU A 1 65 ? 10.779 -10.960 -13.106 1.00 95.81 65 LEU A O 1
ATOM 525 N N . LEU A 1 66 ? 12.855 -10.299 -12.664 1.00 95.56 66 LEU A N 1
ATOM 526 C CA . LEU A 1 66 ? 13.090 -9.791 -14.029 1.00 95.56 66 LEU A CA 1
ATOM 527 C C . LEU A 1 66 ? 13.078 -10.884 -15.112 1.00 95.56 66 LEU A C 1
ATOM 529 O O . LEU A 1 66 ? 12.995 -10.580 -16.300 1.00 95.56 66 LEU A O 1
ATOM 533 N N . SER A 1 67 ? 13.172 -12.155 -14.715 1.00 94.69 67 SER A N 1
ATOM 534 C CA . SER A 1 67 ? 13.105 -13.315 -15.617 1.00 94.69 67 SER A CA 1
ATOM 535 C C . SER A 1 67 ? 11.765 -14.060 -15.538 1.00 94.69 67 SER A C 1
ATOM 537 O O . SER A 1 67 ? 11.713 -15.217 -15.941 1.00 94.69 67 SER A O 1
ATOM 539 N N . ILE A 1 68 ? 10.717 -13.434 -14.989 1.00 95.31 68 ILE A N 1
ATOM 540 C CA . ILE A 1 68 ? 9.393 -14.051 -14.825 1.00 95.31 68 ILE A CA 1
ATOM 541 C C . ILE A 1 68 ? 8.784 -14.503 -16.160 1.00 95.31 68 ILE A C 1
ATOM 543 O O . ILE A 1 68 ? 9.105 -13.950 -17.213 1.00 95.31 68 ILE A O 1
ATOM 547 N N . ASP A 1 69 ? 7.901 -15.498 -16.109 1.00 94.38 69 ASP A N 1
ATOM 548 C CA . ASP A 1 69 ? 7.276 -16.130 -17.273 1.00 94.38 69 ASP A CA 1
ATOM 549 C C . ASP A 1 69 ? 6.569 -15.133 -18.214 1.00 94.38 69 ASP A C 1
ATOM 551 O O . ASP A 1 69 ? 5.935 -14.163 -17.782 1.00 94.38 69 ASP A O 1
ATOM 555 N N . GLU A 1 70 ? 6.639 -15.419 -19.518 1.00 94.81 70 GLU A N 1
ATOM 556 C CA . GLU A 1 70 ? 5.974 -14.667 -20.591 1.00 94.81 70 GLU A CA 1
ATOM 557 C C . GLU A 1 70 ? 4.471 -14.486 -20.322 1.00 94.81 70 GLU A C 1
ATOM 559 O O . GLU A 1 70 ? 3.733 -15.431 -20.027 1.00 94.81 70 GLU A O 1
ATOM 564 N N . GLY A 1 71 ? 3.992 -13.251 -20.466 1.00 93.12 71 GLY A N 1
ATOM 565 C CA . GLY A 1 71 ? 2.590 -12.898 -20.257 1.00 93.12 71 GLY A CA 1
ATOM 566 C C . GLY A 1 71 ? 2.175 -12.754 -18.790 1.00 93.12 71 GLY A C 1
ATOM 567 O O . GLY A 1 71 ? 0.983 -12.573 -18.531 1.00 93.12 71 GLY A O 1
ATOM 568 N N . SER A 1 72 ? 3.115 -12.810 -17.841 1.00 96.50 72 SER A N 1
ATOM 569 C CA . SER A 1 72 ? 2.853 -12.471 -16.435 1.00 96.50 72 SER A CA 1
ATOM 570 C C . SER A 1 72 ? 2.466 -10.999 -16.273 1.00 96.50 72 SER A C 1
ATOM 572 O O . SER A 1 72 ? 2.816 -10.145 -17.094 1.00 96.50 72 SER A O 1
ATOM 574 N N . SER A 1 73 ? 1.728 -10.693 -15.207 1.00 97.50 73 SER A N 1
ATOM 575 C CA . SER A 1 73 ? 1.256 -9.335 -14.914 1.00 97.50 73 SER A CA 1
ATOM 576 C C . SER A 1 73 ? 1.963 -8.762 -13.696 1.00 97.50 73 SER A C 1
ATOM 578 O O . SER A 1 73 ? 1.957 -9.374 -12.636 1.00 97.50 73 SER A O 1
ATOM 580 N N . ILE A 1 74 ? 2.531 -7.570 -13.838 1.00 98.12 74 ILE A N 1
ATOM 581 C CA . ILE A 1 74 ? 3.091 -6.759 -12.763 1.00 98.12 74 ILE A CA 1
ATOM 582 C C . ILE A 1 74 ? 2.052 -5.703 -12.399 1.00 98.12 74 ILE A C 1
ATOM 584 O O . ILE A 1 74 ? 1.837 -4.741 -13.141 1.00 98.12 74 ILE A O 1
ATOM 588 N N . VAL A 1 75 ? 1.384 -5.901 -11.270 1.00 98.25 75 VAL A N 1
ATOM 589 C CA . VAL A 1 75 ? 0.352 -5.007 -10.752 1.00 98.25 75 VAL A CA 1
ATOM 590 C C . VAL A 1 75 ? 0.963 -4.140 -9.664 1.00 98.25 75 VAL A C 1
ATOM 592 O O . VAL A 1 75 ? 1.273 -4.625 -8.580 1.00 98.25 75 VAL A O 1
ATOM 595 N N . ILE A 1 76 ? 1.124 -2.851 -9.944 1.00 97.94 76 ILE A N 1
ATOM 596 C CA . ILE A 1 76 ? 1.505 -1.861 -8.945 1.00 97.94 76 ILE A CA 1
ATOM 597 C C . ILE A 1 76 ? 0.270 -1.596 -8.090 1.00 97.94 76 ILE A C 1
ATOM 599 O O . ILE A 1 76 ? -0.731 -1.073 -8.590 1.00 97.94 76 ILE A O 1
ATOM 603 N N . VAL A 1 77 ? 0.324 -1.998 -6.823 1.00 95.94 77 VAL A N 1
ATOM 604 C CA . VAL A 1 77 ? -0.837 -1.976 -5.928 1.00 95.94 77 VAL A CA 1
ATOM 605 C C . VAL A 1 77 ? -0.841 -0.699 -5.093 1.00 95.94 77 VAL A C 1
ATOM 607 O O . VAL A 1 77 ? -0.077 -0.581 -4.139 1.00 95.94 77 VAL A O 1
ATOM 610 N N . GLY A 1 78 ? -1.745 0.222 -5.434 1.00 88.75 78 GLY A N 1
ATOM 611 C CA . GLY A 1 78 ? -2.117 1.381 -4.626 1.00 88.75 78 GLY A CA 1
ATOM 612 C C . GLY A 1 78 ? -0.960 2.256 -4.132 1.00 88.75 78 GLY A C 1
ATOM 613 O O . GLY A 1 78 ? 0.122 2.292 -4.716 1.00 88.75 78 GLY A O 1
ATOM 614 N N . GLY A 1 79 ? -1.219 3.002 -3.055 1.00 87.31 79 GLY A N 1
ATOM 615 C CA . GLY A 1 79 ? -0.218 3.829 -2.370 1.00 87.31 79 GLY A CA 1
ATOM 616 C C . GLY A 1 79 ? 0.175 5.129 -3.092 1.00 87.31 79 GLY A C 1
ATOM 617 O O . GLY A 1 79 ? -0.171 5.368 -4.248 1.00 87.31 79 GLY A O 1
ATOM 618 N N . GLU A 1 80 ? 0.911 6.002 -2.392 1.00 88.81 80 GLU A N 1
ATOM 619 C CA . GLU A 1 80 ? 1.554 7.192 -2.987 1.00 88.81 80 GLU A CA 1
ATOM 620 C C . GLU A 1 80 ? 2.880 6.779 -3.651 1.00 88.81 80 GLU A C 1
ATOM 622 O O . GLU A 1 80 ? 3.968 7.013 -3.122 1.00 88.81 80 GLU A O 1
ATOM 627 N N . VAL A 1 81 ? 2.789 6.091 -4.788 1.00 89.75 81 VAL A N 1
ATOM 628 C CA . VAL A 1 81 ? 3.950 5.496 -5.469 1.00 89.75 81 VAL A CA 1
ATOM 629 C C . VAL A 1 81 ? 4.503 6.359 -6.605 1.00 89.75 81 VAL A C 1
ATOM 631 O O . VAL A 1 81 ? 5.679 6.236 -6.958 1.00 89.75 81 VAL A O 1
ATOM 634 N N . LEU A 1 82 ? 3.693 7.257 -7.174 1.00 91.12 82 LEU A N 1
ATOM 635 C CA . LEU A 1 82 ? 4.128 8.148 -8.250 1.00 91.12 82 LEU A CA 1
ATOM 636 C C . LEU A 1 82 ? 4.966 9.304 -7.691 1.00 91.12 82 LEU A C 1
ATOM 638 O O . LEU A 1 82 ? 4.671 9.855 -6.633 1.00 91.12 82 LEU A O 1
ATOM 642 N N . GLY A 1 83 ? 6.034 9.675 -8.400 1.00 83.88 83 GLY A N 1
ATOM 643 C CA . GLY A 1 83 ? 6.997 10.673 -7.918 1.00 83.88 83 GLY A CA 1
ATOM 644 C C . GLY A 1 83 ? 7.960 10.167 -6.831 1.00 83.88 83 GLY A C 1
ATOM 645 O O . GLY A 1 83 ? 8.923 10.864 -6.506 1.00 83.88 83 GLY A O 1
ATOM 646 N N . ALA A 1 84 ? 7.774 8.945 -6.318 1.00 78.50 84 ALA A N 1
ATOM 647 C CA . ALA A 1 84 ? 8.721 8.318 -5.405 1.00 78.50 84 ALA A CA 1
ATOM 648 C C . ALA A 1 84 ? 10.032 7.984 -6.138 1.00 78.50 84 ALA A C 1
ATOM 650 O O . ALA A 1 84 ? 10.059 7.234 -7.114 1.00 78.50 84 ALA A O 1
ATOM 651 N N . ASP A 1 85 ? 11.134 8.547 -5.651 1.00 75.00 85 ASP A N 1
ATOM 652 C CA . ASP A 1 85 ? 12.482 8.334 -6.176 1.00 75.00 85 ASP A CA 1
ATOM 653 C C . ASP A 1 85 ? 13.329 7.562 -5.160 1.00 75.00 85 ASP A C 1
ATOM 655 O O . ASP A 1 85 ? 13.223 7.782 -3.947 1.00 75.00 85 ASP A O 1
ATOM 659 N N . ILE A 1 86 ? 14.193 6.671 -5.653 1.00 66.38 86 ILE A N 1
ATOM 660 C CA . ILE A 1 86 ? 15.003 5.787 -4.807 1.00 66.38 86 ILE A CA 1
ATOM 661 C C . ILE A 1 86 ? 15.895 6.552 -3.824 1.00 66.38 86 ILE A C 1
ATOM 663 O O . ILE A 1 86 ? 16.091 6.108 -2.698 1.00 66.38 86 ILE A O 1
ATOM 667 N N . GLY A 1 87 ? 16.385 7.738 -4.191 1.00 60.44 87 GLY A N 1
ATOM 668 C CA . GLY A 1 87 ? 17.150 8.597 -3.297 1.00 60.44 87 GLY A CA 1
ATOM 669 C C . GLY A 1 87 ? 16.297 9.183 -2.170 1.00 60.44 87 GLY A C 1
ATOM 670 O O . GLY A 1 87 ? 16.810 9.413 -1.077 1.00 60.44 87 GLY A O 1
ATOM 671 N N . VAL A 1 88 ? 14.997 9.426 -2.399 1.00 63.00 88 VAL A N 1
ATOM 672 C CA . VAL A 1 88 ? 14.061 9.843 -1.336 1.00 63.00 88 VAL A CA 1
ATOM 673 C C . VAL A 1 88 ? 13.793 8.659 -0.416 1.00 63.00 88 VAL A C 1
ATOM 675 O O . VAL A 1 88 ? 13.929 8.790 0.800 1.00 63.00 88 VAL A O 1
ATOM 678 N N . LEU A 1 89 ? 13.476 7.492 -0.974 1.00 63.81 89 LEU A N 1
ATOM 679 C CA . LEU A 1 89 ? 13.205 6.284 -0.192 1.00 63.81 89 LEU A CA 1
ATOM 680 C C . LEU A 1 89 ? 14.416 5.877 0.654 1.00 63.81 89 LEU A C 1
ATOM 682 O O . LEU A 1 89 ? 14.270 5.647 1.852 1.00 63.81 89 LEU A O 1
ATOM 686 N N . TYR A 1 90 ? 15.621 5.943 0.079 1.00 61.47 90 TYR A N 1
ATOM 687 C CA . TYR A 1 90 ? 16.868 5.676 0.791 1.00 61.47 90 TYR A CA 1
ATOM 688 C C . TYR A 1 90 ? 17.030 6.553 2.032 1.00 61.47 90 TYR A C 1
ATOM 690 O O . TYR A 1 90 ? 17.478 6.063 3.063 1.00 61.47 90 TYR A O 1
ATOM 698 N N . THR A 1 91 ? 16.620 7.827 1.981 1.00 59.91 91 THR A N 1
ATOM 699 C CA . THR A 1 91 ? 16.679 8.701 3.164 1.00 59.91 91 THR A CA 1
ATOM 700 C C . THR A 1 91 ? 15.676 8.339 4.257 1.00 59.91 91 THR A C 1
ATOM 702 O O . THR A 1 91 ? 15.973 8.602 5.417 1.00 59.91 91 THR A O 1
ATOM 705 N N . HIS A 1 92 ? 14.537 7.722 3.926 1.00 59.47 92 HIS A N 1
ATOM 706 C CA . HIS A 1 92 ? 13.500 7.367 4.905 1.00 59.47 92 HIS A CA 1
ATOM 707 C C . HIS A 1 92 ? 13.836 6.111 5.717 1.00 59.47 92 HIS A C 1
ATOM 709 O O . HIS A 1 92 ? 13.318 5.949 6.817 1.00 59.47 92 HIS A O 1
ATOM 715 N N . VAL A 1 93 ? 14.726 5.251 5.214 1.00 58.12 93 VAL A N 1
ATOM 716 C CA . VAL A 1 93 ? 15.195 4.057 5.944 1.00 58.12 93 VAL A CA 1
ATOM 717 C C . VAL A 1 93 ? 16.446 4.314 6.780 1.00 58.12 93 VAL A C 1
ATOM 719 O O . VAL A 1 93 ? 16.787 3.516 7.650 1.00 58.12 93 VAL A O 1
ATOM 722 N N . GLN A 1 94 ? 17.117 5.455 6.603 1.00 57.81 94 GLN A N 1
ATOM 723 C CA . GLN A 1 94 ? 18.216 5.824 7.492 1.00 57.81 94 GLN A CA 1
ATOM 724 C C . GLN A 1 94 ? 17.678 6.318 8.839 1.00 57.81 94 GLN A C 1
ATOM 726 O O . GLN A 1 94 ? 17.048 7.367 8.924 1.00 57.81 94 GLN A O 1
ATOM 731 N N . THR A 1 95 ? 18.020 5.613 9.915 1.00 54.34 95 THR A N 1
ATOM 732 C CA . THR A 1 95 ? 17.661 5.988 11.294 1.00 54.34 95 THR A CA 1
ATOM 733 C C . THR A 1 95 ? 18.502 7.144 11.852 1.00 54.34 95 THR A C 1
ATOM 735 O O . THR A 1 95 ? 18.159 7.735 12.869 1.00 54.34 95 THR A O 1
ATOM 738 N N . ASN A 1 96 ? 19.614 7.502 11.196 1.00 63.47 96 ASN A N 1
ATOM 739 C CA . ASN A 1 96 ? 20.546 8.521 11.682 1.00 63.47 96 ASN A CA 1
ATOM 740 C C . ASN A 1 96 ? 20.330 9.882 10.991 1.00 63.47 96 ASN A C 1
ATOM 742 O O . ASN A 1 96 ? 20.647 10.053 9.810 1.00 63.47 96 ASN A O 1
ATOM 746 N N . HIS A 1 97 ? 19.882 10.881 11.758 1.00 59.12 97 HIS A N 1
ATOM 747 C CA . HIS A 1 97 ? 19.624 12.249 11.289 1.00 59.12 97 HIS A CA 1
ATOM 748 C C . HIS A 1 97 ? 20.818 12.930 10.600 1.00 59.12 97 HIS A C 1
ATOM 750 O O . HIS A 1 97 ? 20.622 13.698 9.653 1.00 59.12 97 HIS A O 1
ATOM 756 N N . PHE A 1 98 ? 22.051 12.656 11.035 1.00 59.81 98 PHE A N 1
ATOM 757 C CA . PHE A 1 98 ? 23.250 13.223 10.417 1.00 59.81 98 PHE A CA 1
ATOM 758 C C . PHE A 1 98 ? 23.478 12.627 9.024 1.00 59.81 98 PHE A C 1
ATOM 760 O O . PHE A 1 98 ? 23.673 13.366 8.059 1.00 59.81 98 PHE A O 1
ATOM 767 N N . LYS A 1 99 ? 23.319 11.303 8.883 1.00 59.47 99 LYS A N 1
ATOM 768 C CA . LYS A 1 99 ? 23.381 10.625 7.578 1.00 59.47 99 LYS A CA 1
ATOM 769 C C . LYS A 1 99 ? 22.304 11.145 6.626 1.00 59.47 99 LYS A C 1
ATOM 771 O O . LYS A 1 99 ? 22.613 11.439 5.475 1.00 59.47 99 LYS A O 1
ATOM 776 N N . VAL A 1 100 ? 21.072 11.340 7.107 1.00 62.16 100 VAL A N 1
ATOM 777 C CA . VAL A 1 100 ? 19.974 11.920 6.310 1.00 62.16 100 VAL A CA 1
ATOM 778 C C . VAL A 1 100 ? 20.339 13.315 5.793 1.00 62.16 100 VAL A C 1
ATOM 780 O O . VAL A 1 100 ? 20.148 13.597 4.609 1.00 62.16 100 VAL A O 1
ATOM 783 N N . LYS A 1 101 ? 20.902 14.188 6.642 1.00 62.81 101 LYS A N 1
ATOM 784 C CA . LYS A 1 101 ? 21.346 15.532 6.230 1.00 62.81 101 LYS A CA 1
ATOM 785 C C . LYS A 1 101 ? 22.485 15.478 5.208 1.00 62.81 101 LYS A C 1
ATOM 787 O O . LYS A 1 101 ? 22.404 16.172 4.195 1.00 62.81 101 LYS A O 1
ATOM 792 N N . CYS A 1 102 ? 23.493 14.633 5.419 1.00 62.16 102 CYS A N 1
ATOM 793 C CA . CYS A 1 102 ? 24.599 14.459 4.475 1.00 62.16 102 CYS A CA 1
ATOM 794 C C . CYS A 1 102 ? 24.118 13.941 3.113 1.00 62.16 102 CYS A C 1
ATOM 796 O O . CYS A 1 102 ? 24.508 14.485 2.085 1.00 62.16 102 CYS A O 1
ATOM 798 N N . ILE A 1 103 ? 23.222 12.949 3.085 1.00 63.53 103 ILE A N 1
ATOM 799 C CA . ILE A 1 103 ? 22.647 12.419 1.839 1.00 63.53 103 ILE A CA 1
ATOM 800 C C . ILE A 1 103 ? 21.835 13.500 1.115 1.00 63.53 103 ILE A C 1
ATOM 802 O O . ILE A 1 103 ? 21.990 13.669 -0.094 1.00 63.53 103 ILE A O 1
ATOM 806 N N . LYS A 1 104 ? 21.014 14.278 1.837 1.00 66.62 104 LYS A N 1
ATOM 807 C CA . LYS A 1 104 ? 20.260 15.403 1.257 1.00 66.62 104 LYS A CA 1
ATOM 808 C C . LYS A 1 104 ? 21.184 16.461 0.646 1.00 66.62 104 LYS A C 1
ATOM 810 O O . LYS A 1 104 ? 20.889 16.960 -0.438 1.00 66.62 104 LYS A O 1
ATOM 815 N N . LEU A 1 105 ? 22.298 16.780 1.309 1.00 67.38 105 LEU A N 1
ATOM 816 C CA . LEU A 1 105 ? 23.289 17.732 0.805 1.00 67.38 105 LEU A CA 1
ATOM 817 C C . LEU A 1 105 ? 24.016 17.184 -0.430 1.00 67.38 105 LEU A C 1
ATOM 819 O O . LEU A 1 105 ? 24.050 17.849 -1.461 1.00 67.38 105 LEU A O 1
ATOM 823 N N . MET A 1 106 ? 24.516 15.948 -0.368 1.00 62.09 106 MET A N 1
ATOM 824 C CA . MET A 1 106 ? 25.196 15.302 -1.495 1.00 62.09 106 MET A CA 1
ATOM 825 C C . MET A 1 106 ? 24.284 15.143 -2.709 1.00 62.09 106 MET A C 1
ATOM 827 O O . MET A 1 106 ? 24.740 15.300 -3.835 1.00 62.09 106 MET A O 1
ATOM 831 N N . ARG A 1 107 ? 22.985 14.902 -2.510 1.00 66.31 107 ARG A N 1
ATOM 832 C CA . ARG A 1 107 ? 22.016 14.801 -3.606 1.00 66.31 107 ARG A CA 1
ATOM 833 C C . ARG A 1 107 ? 21.826 16.114 -4.366 1.00 66.31 107 ARG A C 1
ATOM 835 O O . ARG A 1 107 ? 21.550 16.073 -5.559 1.00 66.31 107 ARG A O 1
ATOM 842 N N . ARG A 1 108 ? 21.983 17.267 -3.706 1.00 71.25 108 ARG A N 1
ATOM 843 C CA . ARG A 1 108 ? 21.951 18.574 -4.387 1.00 71.25 108 ARG A CA 1
ATOM 844 C C . ARG A 1 108 ? 23.164 18.786 -5.291 1.00 71.25 108 ARG A C 1
ATOM 846 O O . ARG A 1 108 ? 23.057 19.521 -6.261 1.00 71.25 108 ARG A O 1
ATOM 853 N N . ILE A 1 109 ? 24.291 18.154 -4.966 1.00 72.19 109 ILE A N 1
ATOM 854 C CA . ILE A 1 109 ? 25.568 18.352 -5.659 1.00 72.19 109 ILE A CA 1
ATOM 855 C C . ILE A 1 109 ? 25.763 17.286 -6.747 1.00 72.19 109 ILE A C 1
ATOM 857 O O . ILE A 1 109 ? 26.133 17.613 -7.869 1.00 72.19 109 ILE A O 1
ATOM 861 N N . ILE A 1 110 ? 25.503 16.010 -6.435 1.00 73.69 110 ILE A N 1
ATOM 862 C CA . ILE A 1 110 ? 25.785 14.865 -7.316 1.00 73.69 110 ILE A CA 1
ATOM 863 C C . ILE A 1 110 ? 24.640 13.829 -7.260 1.00 73.69 110 ILE A C 1
ATOM 865 O O . ILE A 1 110 ? 24.814 12.715 -6.750 1.00 73.69 110 ILE A O 1
ATOM 869 N N . PRO A 1 111 ? 23.442 14.158 -7.778 1.00 68.19 111 PRO A N 1
ATOM 870 C CA . PRO A 1 111 ? 22.261 13.296 -7.666 1.00 68.19 111 PRO A CA 1
ATOM 871 C C . PRO A 1 111 ? 22.446 11.914 -8.314 1.00 68.19 111 PRO A C 1
ATOM 873 O O . PRO A 1 111 ? 21.971 10.917 -7.776 1.00 68.19 111 PRO A O 1
ATOM 876 N N . SER A 1 112 ? 23.183 11.823 -9.425 1.00 68.75 112 SER A N 1
ATOM 877 C CA . SER A 1 112 ? 23.416 10.567 -10.155 1.00 68.75 112 SER A CA 1
ATOM 878 C C . SER A 1 112 ? 24.241 9.546 -9.362 1.00 68.75 112 SER A C 1
ATOM 880 O O . SER A 1 112 ? 23.922 8.357 -9.366 1.00 68.75 112 SER A O 1
ATOM 882 N N . VAL A 1 113 ? 25.271 9.993 -8.637 1.00 70.25 113 VAL A N 1
ATOM 883 C CA . VAL A 1 113 ? 26.121 9.122 -7.806 1.00 70.25 113 VAL A CA 1
ATOM 884 C C . VAL A 1 113 ? 25.360 8.641 -6.574 1.00 70.25 113 VAL A C 1
ATOM 886 O O . VAL A 1 113 ? 25.414 7.455 -6.245 1.00 70.25 113 VAL A O 1
ATOM 889 N N . VAL A 1 114 ? 24.588 9.528 -5.936 1.00 66.69 114 VAL A N 1
ATOM 890 C CA . VAL A 1 114 ? 23.731 9.167 -4.797 1.00 66.69 114 VAL A CA 1
ATOM 891 C C . VAL A 1 114 ? 22.666 8.155 -5.219 1.00 66.69 114 VAL A C 1
ATOM 893 O O . VAL A 1 114 ? 22.493 7.149 -4.536 1.00 66.69 114 VAL A O 1
ATOM 896 N N . ASN A 1 115 ? 22.013 8.353 -6.368 1.00 68.00 115 ASN A N 1
ATOM 897 C CA . ASN A 1 115 ? 21.022 7.407 -6.882 1.00 68.00 115 ASN A CA 1
ATOM 898 C C . ASN A 1 115 ? 21.648 6.060 -7.272 1.00 68.00 115 ASN A C 1
ATOM 900 O O . ASN A 1 115 ? 21.028 5.023 -7.057 1.00 68.00 115 ASN A O 1
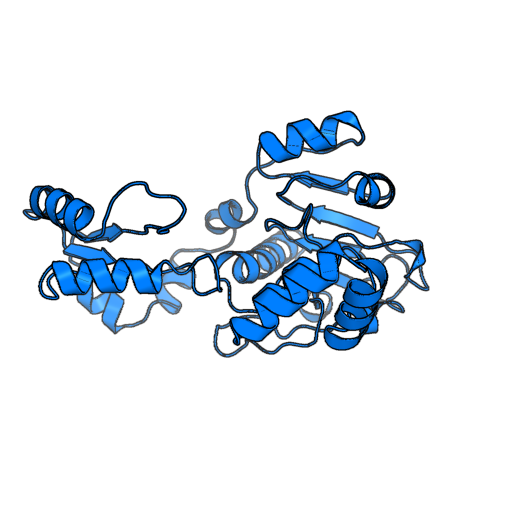ATOM 904 N N . LYS A 1 116 ? 22.882 6.034 -7.793 1.00 68.19 116 LYS A N 1
ATOM 905 C CA . LYS A 1 116 ? 23.606 4.782 -8.079 1.00 68.19 116 LYS A CA 1
ATOM 906 C C . LYS A 1 116 ? 23.946 4.012 -6.799 1.00 68.19 116 LYS A C 1
ATOM 908 O O . LYS A 1 116 ? 23.737 2.804 -6.739 1.00 68.19 116 LYS A O 1
ATOM 913 N N . PHE A 1 117 ? 24.424 4.707 -5.766 1.00 68.06 117 PHE A N 1
ATOM 914 C CA . PHE A 1 117 ? 24.685 4.092 -4.465 1.00 68.06 117 PHE A CA 1
ATOM 915 C C . PHE A 1 117 ? 23.391 3.589 -3.815 1.00 68.06 117 PHE A C 1
ATOM 917 O O . PHE A 1 117 ? 23.337 2.451 -3.360 1.00 68.06 117 PHE A O 1
ATOM 924 N N . ALA A 1 118 ? 22.334 4.406 -3.830 1.00 65.00 118 ALA A N 1
ATOM 925 C CA . ALA A 1 118 ? 21.022 4.041 -3.307 1.00 65.00 118 ALA A CA 1
ATOM 926 C C . ALA A 1 118 ? 20.437 2.826 -4.041 1.00 65.00 118 ALA A C 1
ATOM 928 O O . ALA A 1 118 ? 19.971 1.905 -3.380 1.00 65.00 118 ALA A O 1
ATOM 929 N N . ARG A 1 119 ? 20.530 2.767 -5.380 1.00 67.06 119 ARG A N 1
ATOM 930 C CA . ARG A 1 119 ? 20.123 1.593 -6.174 1.00 67.06 119 ARG A CA 1
ATOM 931 C C . ARG A 1 119 ? 20.836 0.324 -5.727 1.00 67.06 119 ARG A C 1
ATOM 933 O O . ARG A 1 119 ? 20.167 -0.666 -5.453 1.00 67.06 119 ARG A O 1
ATOM 940 N N . ASN A 1 120 ? 22.159 0.370 -5.581 1.00 66.81 120 ASN A N 1
ATOM 941 C CA . ASN A 1 120 ? 22.932 -0.787 -5.126 1.00 66.81 120 ASN A CA 1
ATOM 942 C C . ASN A 1 120 ? 22.598 -1.182 -3.680 1.00 66.81 120 ASN A C 1
ATOM 944 O O . ASN A 1 120 ? 22.462 -2.366 -3.392 1.00 66.81 120 ASN A O 1
ATOM 948 N N . ALA A 1 121 ? 22.439 -0.209 -2.780 1.00 63.97 121 ALA A N 1
ATOM 949 C CA . ALA A 1 121 ? 22.161 -0.463 -1.368 1.00 63.97 121 ALA A CA 1
ATOM 950 C C . ALA A 1 121 ? 20.743 -1.010 -1.124 1.00 63.97 121 ALA A C 1
ATOM 952 O O . ALA A 1 121 ? 20.563 -1.876 -0.274 1.00 63.97 121 ALA A O 1
ATOM 953 N N . TYR A 1 122 ? 19.743 -0.525 -1.866 1.00 64.00 122 TYR A N 1
ATOM 954 C CA . TYR A 1 122 ? 18.356 -1.000 -1.771 1.00 64.00 122 TYR A CA 1
ATOM 955 C C . TYR A 1 122 ? 18.046 -2.190 -2.670 1.00 64.00 122 TYR A C 1
ATOM 957 O O . TYR A 1 122 ? 17.012 -2.830 -2.505 1.00 64.00 122 TYR A O 1
ATOM 965 N N . GLY A 1 123 ? 18.901 -2.463 -3.655 1.00 68.50 123 GLY A N 1
ATOM 966 C CA . GLY A 1 123 ? 18.618 -3.460 -4.676 1.00 68.50 123 GLY A CA 1
ATOM 967 C C . GLY A 1 123 ? 17.557 -3.043 -5.692 1.00 68.50 123 GLY A C 1
ATOM 968 O O . GLY A 1 123 ? 16.986 -3.921 -6.333 1.00 68.50 123 GLY A O 1
ATOM 969 N N . SER A 1 124 ? 17.277 -1.743 -5.830 1.00 76.69 124 SER A N 1
ATOM 970 C CA . SER A 1 124 ? 16.292 -1.259 -6.800 1.00 76.69 124 SER A CA 1
ATOM 971 C C . SER A 1 124 ? 16.808 -1.415 -8.225 1.00 76.69 124 SER A C 1
ATOM 973 O O . SER A 1 124 ? 17.917 -0.983 -8.544 1.00 76.69 124 SER A O 1
ATOM 975 N N . VAL A 1 125 ? 15.962 -1.967 -9.093 1.00 81.12 125 VAL A N 1
ATOM 976 C CA . VAL A 1 125 ? 16.231 -2.109 -10.532 1.00 81.12 125 VAL A CA 1
ATOM 977 C C . VAL A 1 125 ? 16.154 -0.754 -11.240 1.00 81.12 125 VAL A C 1
ATOM 979 O O . VAL A 1 125 ? 16.948 -0.464 -12.134 1.00 81.12 125 VAL A O 1
ATOM 982 N N . TRP A 1 126 ? 15.221 0.098 -10.812 1.00 86.88 126 TRP A N 1
ATOM 983 C CA . TRP A 1 126 ? 14.886 1.358 -11.477 1.00 86.88 126 TRP A CA 1
ATOM 984 C C . TRP A 1 126 ? 15.193 2.568 -10.590 1.00 86.88 126 TRP A C 1
ATOM 986 O O . TRP A 1 126 ? 15.252 2.465 -9.362 1.00 86.88 126 TRP A O 1
ATOM 996 N N . ASP A 1 127 ? 15.382 3.735 -11.212 1.00 80.88 127 ASP A N 1
ATOM 997 C CA . ASP A 1 127 ? 15.515 5.015 -10.492 1.00 80.88 127 ASP A CA 1
ATOM 998 C C . ASP A 1 127 ? 14.219 5.396 -9.754 1.00 80.88 127 ASP A C 1
ATOM 1000 O O . ASP A 1 127 ? 14.253 5.978 -8.667 1.00 80.88 127 ASP A O 1
ATOM 1004 N N . TYR A 1 128 ? 13.080 5.000 -10.327 1.00 88.75 128 TYR A N 1
ATOM 1005 C CA . TYR A 1 128 ? 11.747 5.134 -9.751 1.00 88.75 128 TYR A CA 1
ATOM 1006 C C . TYR A 1 128 ? 11.230 3.740 -9.417 1.00 88.75 128 TYR A C 1
ATOM 1008 O O . TYR A 1 128 ? 10.712 3.059 -10.302 1.00 88.75 128 TYR A O 1
ATOM 1016 N N . PRO A 1 129 ? 11.397 3.272 -8.170 1.00 86.88 129 PRO A N 1
ATOM 1017 C CA . PRO A 1 129 ? 11.273 1.850 -7.874 1.00 86.88 129 PRO A CA 1
ATOM 1018 C C . PRO A 1 129 ? 9.895 1.290 -8.188 1.00 86.88 129 PRO A C 1
ATOM 1020 O O . PRO A 1 129 ? 9.809 0.148 -8.606 1.00 86.88 129 PRO A O 1
ATOM 1023 N N . TYR A 1 130 ? 8.838 2.089 -8.062 1.00 92.62 130 TYR A N 1
ATOM 1024 C CA . TYR A 1 130 ? 7.461 1.664 -8.323 1.00 92.62 130 TYR A CA 1
ATOM 1025 C C . TYR A 1 130 ? 6.963 1.987 -9.738 1.00 92.62 130 TYR A C 1
ATOM 1027 O O . TYR A 1 130 ? 5.769 1.879 -9.997 1.00 92.62 130 TYR A O 1
ATOM 1035 N N . ILE A 1 131 ? 7.853 2.378 -10.656 1.00 94.62 131 ILE A N 1
ATOM 1036 C CA . ILE A 1 131 ? 7.532 2.623 -12.067 1.00 94.62 131 ILE A CA 1
ATOM 1037 C C . ILE A 1 131 ? 8.321 1.614 -12.919 1.00 94.62 131 ILE A C 1
ATOM 1039 O O . ILE A 1 131 ? 9.426 1.933 -13.365 1.00 94.62 131 ILE A O 1
ATOM 1043 N N . PRO A 1 132 ? 7.796 0.391 -13.132 1.00 94.31 132 PRO A N 1
ATOM 1044 C CA . PRO A 1 132 ? 8.504 -0.637 -13.882 1.00 94.31 132 PRO A CA 1
ATOM 1045 C C . PRO A 1 132 ? 8.848 -0.217 -15.310 1.00 94.31 132 PRO A C 1
ATOM 1047 O O . PRO A 1 132 ? 8.008 0.298 -16.051 1.00 94.31 132 PRO A O 1
ATOM 1050 N N . GLU A 1 133 ? 10.076 -0.510 -15.729 1.00 94.44 133 GLU A N 1
ATOM 1051 C CA . GLU A 1 133 ? 10.497 -0.380 -17.122 1.00 94.44 133 GLU A CA 1
ATOM 1052 C C . GLU A 1 133 ? 10.337 -1.736 -17.814 1.00 94.44 133 GLU A C 1
ATOM 1054 O O . GLU A 1 133 ? 11.099 -2.661 -17.543 1.00 94.44 133 GLU A O 1
ATOM 1059 N N . LYS A 1 134 ? 9.370 -1.869 -18.734 1.00 94.50 134 LYS A N 1
ATOM 1060 C CA . LYS A 1 134 ? 9.101 -3.139 -19.447 1.00 94.50 134 LYS A CA 1
ATOM 1061 C C . LYS A 1 134 ? 10.351 -3.760 -20.080 1.00 94.50 134 LYS A C 1
ATOM 1063 O O . LYS A 1 134 ? 10.538 -4.966 -20.010 1.00 94.50 134 LYS A O 1
ATOM 1068 N N . LYS A 1 13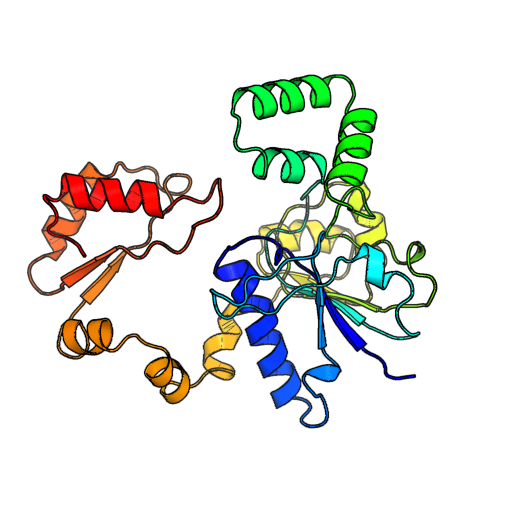5 ? 11.240 -2.927 -20.628 1.00 93.31 135 LYS A N 1
ATOM 1069 C CA . LYS A 1 135 ? 12.519 -3.345 -21.233 1.00 93.31 135 LYS A CA 1
ATOM 1070 C C . LYS A 1 135 ? 13.506 -4.001 -20.252 1.00 93.31 135 LYS A C 1
ATOM 1072 O O . LYS A 1 135 ? 14.507 -4.548 -20.694 1.00 93.31 135 LYS A O 1
ATOM 1077 N N . SER A 1 136 ? 13.286 -3.886 -18.940 1.00 93.88 136 SER A N 1
ATOM 1078 C CA . SER A 1 136 ? 14.122 -4.537 -17.924 1.00 93.88 136 SER A CA 1
ATOM 1079 C C . SER A 1 136 ? 13.768 -6.009 -17.719 1.00 93.88 136 SER A C 1
ATOM 1081 O O . SER A 1 136 ? 14.575 -6.737 -17.146 1.00 93.88 136 SER A O 1
ATOM 1083 N N . PHE A 1 137 ? 12.586 -6.446 -18.158 1.00 95.81 137 PHE A N 1
ATOM 1084 C CA . PHE A 1 137 ? 12.174 -7.844 -18.085 1.00 95.81 137 PHE A CA 1
ATOM 1085 C C . PHE A 1 137 ? 12.715 -8.617 -19.291 1.00 95.81 137 PHE A C 1
ATOM 1087 O O . PHE A 1 137 ? 12.754 -8.096 -20.404 1.00 95.81 137 PHE A O 1
ATOM 1094 N N . LYS A 1 138 ? 13.129 -9.870 -19.073 1.00 95.31 138 LYS A N 1
ATOM 1095 C CA . LYS A 1 138 ? 13.598 -10.755 -20.155 1.00 95.31 138 LYS A CA 1
ATOM 1096 C C . LYS A 1 138 ? 12.471 -11.186 -21.095 1.00 95.31 138 LYS A C 1
ATOM 1098 O O . LYS A 1 138 ? 12.727 -11.425 -22.269 1.00 95.31 138 LYS A O 1
ATOM 1103 N N . ASN A 1 139 ? 11.259 -11.286 -20.558 1.00 95.44 139 ASN A N 1
ATOM 1104 C CA . ASN A 1 139 ? 10.049 -11.719 -21.249 1.00 95.44 139 ASN A CA 1
ATOM 1105 C C . ASN A 1 139 ? 9.035 -10.568 -21.299 1.00 95.44 139 ASN A C 1
ATOM 1107 O O . ASN A 1 139 ? 9.120 -9.622 -20.507 1.00 95.44 139 ASN A O 1
ATOM 1111 N N . ASN A 1 140 ? 8.049 -10.641 -22.194 1.00 95.31 140 ASN A N 1
ATOM 1112 C CA . ASN A 1 140 ? 7.005 -9.625 -22.251 1.00 95.31 140 ASN A CA 1
ATOM 1113 C C . ASN A 1 140 ? 6.054 -9.787 -21.067 1.00 95.31 140 ASN A C 1
ATOM 1115 O O . ASN A 1 140 ? 5.386 -10.810 -20.906 1.00 95.31 140 ASN A O 1
ATOM 1119 N N . VAL A 1 141 ? 5.945 -8.729 -20.271 1.00 97.00 141 VAL A N 1
ATOM 1120 C CA . VAL A 1 141 ? 5.032 -8.649 -19.130 1.00 97.00 141 VAL A CA 1
ATOM 1121 C C . VAL A 1 141 ? 3.986 -7.565 -19.344 1.00 97.00 141 VAL A C 1
ATOM 1123 O O . VAL A 1 141 ? 4.199 -6.585 -20.070 1.00 97.00 141 VAL A O 1
ATOM 1126 N N . LYS A 1 142 ? 2.848 -7.723 -18.671 1.00 97.94 142 LYS A N 1
ATOM 1127 C CA . LYS A 1 142 ? 1.840 -6.672 -18.541 1.00 97.94 142 LYS A CA 1
ATOM 1128 C C . LYS A 1 142 ? 2.161 -5.805 -17.335 1.00 97.94 142 LYS A C 1
ATOM 1130 O O . LYS A 1 142 ? 2.487 -6.333 -16.282 1.00 97.94 142 LYS A O 1
ATOM 1135 N N . VAL A 1 143 ? 2.079 -4.487 -17.476 1.00 98.12 143 VAL A N 1
ATOM 1136 C CA . VAL A 1 143 ? 2.284 -3.534 -16.376 1.00 98.12 143 VAL A CA 1
ATOM 1137 C C . VAL A 1 143 ? 0.973 -2.811 -16.114 1.00 98.12 143 VAL A C 1
ATOM 1139 O O . VAL A 1 143 ? 0.430 -2.163 -17.006 1.00 98.12 143 VAL A O 1
ATOM 1142 N N . ILE A 1 144 ? 0.462 -2.942 -14.895 1.00 98.38 144 ILE A N 1
ATOM 1143 C CA . ILE A 1 144 ? -0.858 -2.464 -14.484 1.00 98.38 144 ILE A CA 1
ATOM 1144 C C . ILE A 1 144 ? -0.671 -1.572 -13.262 1.00 98.38 144 ILE A C 1
ATOM 1146 O O . ILE A 1 144 ? -0.248 -2.044 -12.214 1.00 98.38 144 ILE A O 1
ATOM 1150 N N . PHE A 1 145 ? -1.020 -0.295 -13.367 1.00 98.19 145 PHE A N 1
ATOM 1151 C CA . PHE A 1 145 ? -1.127 0.586 -12.208 1.00 98.19 145 PHE A CA 1
ATOM 1152 C C . PHE A 1 145 ? -2.552 0.511 -11.663 1.00 98.19 145 PHE A C 1
ATOM 1154 O O . PHE A 1 145 ? -3.494 0.865 -12.373 1.00 98.19 145 PHE A O 1
ATOM 1161 N N . ASN A 1 146 ? -2.715 0.033 -10.428 1.00 97.62 146 ASN A N 1
ATOM 1162 C CA . ASN A 1 146 ? -4.018 -0.135 -9.794 1.00 97.62 146 ASN A CA 1
ATOM 1163 C C . ASN A 1 146 ? -4.189 0.835 -8.618 1.00 97.62 146 ASN A C 1
ATOM 1165 O O . ASN A 1 146 ? -3.515 0.696 -7.602 1.00 97.62 146 ASN A O 1
ATOM 1169 N N . THR A 1 147 ? -5.107 1.793 -8.759 1.00 96.31 147 THR A N 1
ATOM 1170 C CA . THR A 1 147 ? -5.494 2.789 -7.742 1.00 96.31 147 THR A CA 1
ATOM 1171 C C . THR A 1 147 ? -4.311 3.579 -7.166 1.00 96.31 147 THR A C 1
ATOM 1173 O O . THR A 1 147 ? -4.262 3.842 -5.964 1.00 96.31 147 THR A O 1
ATOM 1176 N N . VAL A 1 148 ? -3.322 3.923 -7.993 1.00 96.62 148 VAL A N 1
ATOM 1177 C CA . VAL A 1 148 ? -2.095 4.586 -7.524 1.00 96.62 148 VAL A CA 1
ATOM 1178 C C . VAL A 1 148 ? -2.298 6.086 -7.292 1.00 96.62 148 VAL A C 1
ATOM 1180 O O . VAL A 1 148 ? -3.126 6.723 -7.946 1.00 96.62 148 VAL A O 1
ATOM 1183 N N . GLY A 1 149 ? -1.530 6.651 -6.364 1.00 95.12 149 GLY A N 1
ATOM 1184 C CA . GLY A 1 149 ? -1.486 8.080 -6.055 1.00 95.12 149 GLY A CA 1
ATOM 1185 C C . GLY A 1 149 ? -0.090 8.683 -6.239 1.00 95.12 149 GLY A C 1
ATOM 1186 O O . GLY A 1 149 ? 0.911 7.973 -6.379 1.00 95.12 149 GLY A O 1
ATOM 1187 N N . GLY A 1 150 ? -0.032 10.012 -6.225 1.00 92.81 150 GLY A N 1
ATOM 1188 C CA . GLY A 1 150 ? 1.190 10.814 -6.333 1.00 92.81 150 GLY A CA 1
ATOM 1189 C C . GLY A 1 150 ? 1.266 11.639 -7.620 1.00 92.81 150 GLY A C 1
ATOM 1190 O O . GLY A 1 150 ? 0.485 11.452 -8.552 1.00 92.81 150 GLY A O 1
ATOM 1191 N N . ILE A 1 151 ? 2.211 12.580 -7.677 1.00 93.50 151 ILE A N 1
ATOM 1192 C CA . ILE A 1 151 ? 2.453 13.404 -8.870 1.00 93.50 151 ILE A CA 1
ATOM 1193 C C . ILE A 1 151 ? 3.718 12.877 -9.551 1.00 93.50 151 ILE A C 1
ATOM 1195 O O . ILE A 1 151 ? 4.797 12.968 -8.958 1.00 93.50 151 ILE A O 1
ATOM 1199 N N . PRO A 1 152 ? 3.621 12.320 -10.772 1.00 93.19 152 PRO A N 1
ATOM 1200 C CA . PRO A 1 152 ? 4.791 11.817 -11.465 1.00 93.19 152 PRO A CA 1
ATOM 1201 C C . PRO A 1 152 ? 5.727 12.959 -11.860 1.00 93.19 152 PRO A C 1
ATOM 1203 O O . PRO A 1 152 ? 5.300 14.062 -12.203 1.00 93.19 152 PRO A O 1
ATOM 1206 N N . VAL A 1 153 ? 7.026 12.674 -11.854 1.00 90.94 153 VAL A N 1
ATOM 1207 C CA . VAL A 1 153 ? 8.022 13.559 -12.469 1.00 90.94 153 VAL A CA 1
ATOM 1208 C C . VAL A 1 153 ? 8.123 13.265 -13.966 1.00 90.94 153 VAL A C 1
ATOM 1210 O O . VAL A 1 153 ? 7.868 12.144 -14.400 1.00 90.94 153 VAL A O 1
ATOM 1213 N N . LYS A 1 154 ? 8.547 14.249 -14.767 1.00 89.75 154 LYS A N 1
ATOM 1214 C CA . LYS A 1 154 ? 8.575 14.158 -16.241 1.00 89.75 154 LYS A CA 1
ATOM 1215 C C . LYS A 1 154 ? 9.305 12.920 -16.786 1.00 89.75 154 LYS A C 1
ATOM 1217 O O . LYS A 1 154 ? 8.898 12.333 -17.782 1.00 89.75 154 LYS A O 1
ATOM 1222 N N . SER A 1 155 ? 10.370 12.489 -16.118 1.00 88.25 155 SER A N 1
ATOM 1223 C CA . SER A 1 155 ? 11.142 11.286 -16.464 1.00 88.25 155 SER A CA 1
ATOM 1224 C C . SER A 1 155 ? 10.377 9.970 -16.266 1.00 88.25 155 SER A C 1
ATOM 1226 O O . SER A 1 155 ? 10.753 8.968 -16.868 1.00 88.25 155 SER A O 1
ATOM 1228 N N . GLN A 1 156 ? 9.306 9.947 -15.466 1.00 92.00 156 GLN A N 1
ATOM 1229 C CA . GLN A 1 156 ? 8.449 8.769 -15.282 1.00 92.00 156 GLN A CA 1
ATOM 1230 C C . GLN A 1 156 ? 7.429 8.600 -16.417 1.00 92.00 156 GLN A C 1
ATOM 1232 O O . GLN A 1 156 ? 6.966 7.484 -16.649 1.00 92.00 156 GLN A O 1
ATOM 1237 N N . GLU A 1 157 ? 7.091 9.674 -17.144 1.00 94.38 157 GLU A N 1
ATOM 1238 C CA . GLU A 1 157 ? 5.983 9.686 -18.110 1.00 94.38 157 GLU A CA 1
ATOM 1239 C C . GLU A 1 157 ? 6.100 8.597 -19.179 1.00 94.38 157 GLU A C 1
ATOM 1241 O O . GLU A 1 157 ? 5.102 7.967 -19.508 1.00 94.38 157 GLU A O 1
ATOM 1246 N N . ILE A 1 158 ? 7.303 8.352 -19.710 1.00 94.12 158 ILE A N 1
ATOM 1247 C CA . ILE A 1 158 ? 7.516 7.361 -20.778 1.00 94.12 158 ILE A CA 1
ATOM 1248 C C . ILE A 1 158 ? 7.118 5.962 -20.297 1.00 94.12 158 ILE A C 1
ATOM 1250 O O . ILE A 1 158 ? 6.385 5.253 -20.981 1.00 94.12 158 ILE A O 1
ATOM 1254 N N . ASN A 1 159 ? 7.563 5.571 -19.103 1.00 95.31 159 ASN A N 1
ATOM 1255 C CA . ASN A 1 159 ? 7.276 4.245 -18.562 1.00 95.31 159 ASN A CA 1
ATOM 1256 C C . ASN A 1 159 ? 5.814 4.116 -18.122 1.00 95.31 159 ASN A C 1
ATOM 1258 O O . ASN A 1 159 ? 5.208 3.072 -18.339 1.00 95.31 159 ASN A O 1
ATOM 1262 N N . ILE A 1 160 ? 5.224 5.193 -17.592 1.00 96.56 160 ILE A N 1
ATOM 1263 C CA . ILE A 1 160 ? 3.794 5.242 -17.264 1.00 96.56 160 ILE A CA 1
ATOM 1264 C C . ILE A 1 160 ? 2.944 5.087 -18.535 1.00 96.56 160 ILE A C 1
ATOM 1266 O O . ILE A 1 160 ? 2.025 4.277 -18.548 1.00 96.56 160 ILE A O 1
ATOM 1270 N N . LYS A 1 161 ? 3.263 5.799 -19.627 1.00 96.19 161 LYS A N 1
ATOM 1271 C CA . LYS A 1 161 ? 2.559 5.677 -20.922 1.00 96.19 161 LYS A CA 1
ATOM 1272 C C . LYS A 1 161 ? 2.628 4.268 -21.506 1.00 96.19 161 LYS A C 1
ATOM 1274 O O . LYS A 1 161 ? 1.704 3.851 -22.192 1.00 96.19 161 LYS A O 1
ATOM 1279 N N . ASN A 1 162 ? 3.710 3.546 -21.230 1.00 95.88 162 ASN A N 1
ATOM 1280 C CA . ASN A 1 162 ? 3.910 2.183 -21.714 1.00 95.88 162 ASN A CA 1
ATOM 1281 C C . ASN A 1 162 ? 3.151 1.121 -20.895 1.00 95.88 162 ASN A C 1
ATOM 1283 O O . ASN A 1 162 ? 3.231 -0.064 -21.234 1.00 95.88 162 ASN A O 1
ATOM 1287 N N . ALA A 1 163 ? 2.448 1.501 -19.824 1.00 97.50 163 ALA A N 1
ATOM 1288 C CA . ALA A 1 163 ? 1.611 0.589 -19.052 1.00 97.50 163 ALA A CA 1
ATOM 1289 C C . ALA A 1 163 ? 0.419 0.074 -19.870 1.00 97.50 163 ALA A C 1
ATOM 1291 O O . ALA A 1 163 ? -0.093 0.756 -20.751 1.00 97.50 163 ALA A O 1
ATOM 1292 N N . ASP A 1 164 ? -0.043 -1.136 -19.562 1.00 98.12 164 ASP A N 1
ATOM 1293 C CA . ASP A 1 164 ? -1.215 -1.739 -20.205 1.00 98.12 164 ASP A CA 1
ATOM 1294 C C . ASP A 1 164 ? -2.530 -1.249 -19.588 1.00 98.12 164 ASP A C 1
ATOM 1296 O O . ASP A 1 164 ? -3.572 -1.286 -20.238 1.00 98.12 164 ASP A O 1
ATOM 1300 N N . TYR A 1 165 ? -2.495 -0.801 -18.331 1.00 98.19 165 TYR A N 1
ATOM 1301 C CA . TYR A 1 165 ? -3.650 -0.246 -17.637 1.00 98.19 165 TYR A CA 1
ATOM 1302 C C . TYR A 1 165 ? -3.217 0.712 -16.530 1.00 98.19 165 TYR A C 1
ATOM 1304 O 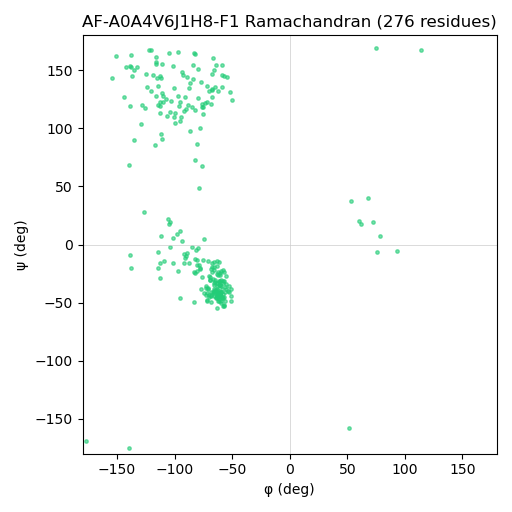O . TYR A 1 165 ? -2.217 0.473 -15.851 1.00 98.19 165 TYR A O 1
ATOM 1312 N N . ILE A 1 166 ? -3.987 1.785 -16.341 1.00 98.38 166 ILE A N 1
ATOM 1313 C CA . ILE A 1 166 ? -3.723 2.800 -15.325 1.00 98.38 166 ILE A CA 1
ATOM 1314 C C . ILE A 1 166 ? -5.035 3.208 -14.662 1.00 98.38 166 ILE A C 1
ATOM 1316 O O . ILE A 1 166 ? -5.925 3.765 -15.307 1.00 98.38 166 ILE A O 1
ATOM 1320 N N . SER A 1 167 ? -5.127 2.995 -13.354 1.00 98.12 167 SER A N 1
ATOM 1321 C CA . SER A 1 167 ? -6.135 3.618 -12.508 1.00 98.12 167 SER A CA 1
ATOM 1322 C C . SER A 1 167 ? -5.499 4.359 -11.337 1.00 98.12 167 SER A C 1
ATOM 1324 O O . SER A 1 167 ? -4.446 3.976 -10.823 1.00 98.12 167 SER A O 1
ATOM 1326 N N . VAL A 1 168 ? -6.142 5.450 -10.938 1.00 98.06 168 VAL A N 1
ATOM 1327 C CA . VAL A 1 168 ? -5.675 6.387 -9.915 1.00 98.06 168 VAL A CA 1
ATOM 1328 C C . VAL A 1 168 ? -6.805 6.693 -8.945 1.00 98.06 168 VAL A C 1
ATOM 1330 O O . VAL A 1 168 ? -7.974 6.593 -9.318 1.00 98.06 168 VAL A O 1
ATOM 1333 N N . ARG A 1 169 ? -6.458 7.046 -7.707 1.00 96.25 169 ARG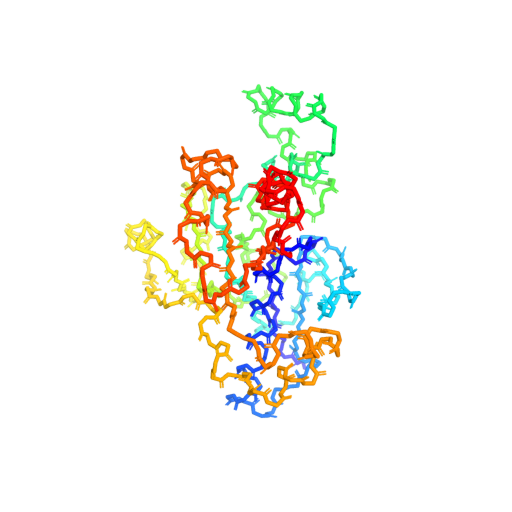 A N 1
ATOM 1334 C CA . ARG A 1 169 ? -7.427 7.140 -6.601 1.00 96.25 169 ARG A CA 1
ATOM 1335 C C . ARG A 1 169 ? -7.901 8.544 -6.233 1.00 96.25 169 ARG A C 1
ATOM 1337 O O . ARG A 1 169 ? -8.876 8.688 -5.503 1.00 96.25 169 ARG A O 1
ATOM 1344 N N . ASP A 1 170 ? -7.198 9.575 -6.692 1.00 96.12 170 ASP A N 1
ATOM 1345 C CA . ASP A 1 170 ? -7.474 10.965 -6.334 1.00 96.12 170 ASP A CA 1
ATOM 1346 C C . ASP A 1 170 ? -7.436 11.898 -7.548 1.00 96.12 170 ASP A C 1
ATOM 1348 O O . ASP A 1 170 ? -6.703 11.668 -8.514 1.00 96.12 170 ASP A O 1
ATOM 1352 N N . ASN A 1 171 ? -8.230 12.973 -7.477 1.00 97.44 171 ASN A N 1
ATOM 1353 C CA . ASN A 1 171 ? -8.356 13.963 -8.550 1.00 97.44 171 ASN A CA 1
ATOM 1354 C C . ASN A 1 171 ? -7.010 14.602 -8.899 1.00 97.44 171 ASN A C 1
ATOM 1356 O O . ASN A 1 171 ? -6.669 14.711 -10.069 1.00 97.44 171 ASN A O 1
ATOM 1360 N N . ARG A 1 172 ? -6.198 14.951 -7.895 1.00 96.62 172 ARG A N 1
ATOM 1361 C CA . ARG A 1 172 ? -4.891 15.589 -8.109 1.00 96.62 172 ARG A CA 1
ATOM 1362 C C . ARG A 1 172 ? -3.979 14.713 -8.971 1.00 96.62 172 ARG A C 1
ATOM 1364 O O . ARG A 1 172 ? -3.341 15.224 -9.889 1.00 96.62 172 ARG A O 1
ATOM 1371 N N . THR A 1 173 ? -3.909 13.412 -8.703 1.00 97.25 173 THR A N 1
ATOM 1372 C CA . THR A 1 173 ? -3.155 12.476 -9.545 1.00 97.25 173 THR A CA 1
ATOM 1373 C C . THR A 1 173 ? -3.804 12.309 -10.925 1.00 97.25 173 THR A C 1
ATOM 1375 O O . THR A 1 173 ? -3.105 12.380 -11.939 1.00 97.25 173 THR A O 1
ATOM 1378 N N . TYR A 1 174 ? -5.129 12.159 -10.999 1.00 98.25 174 TYR A N 1
ATOM 1379 C CA . TYR A 1 174 ? -5.863 12.041 -12.266 1.00 98.25 174 TYR A CA 1
ATOM 1380 C C . TYR A 1 174 ? -5.657 13.233 -13.207 1.00 98.25 174 TYR A C 1
ATOM 1382 O O . TYR A 1 174 ? -5.339 13.042 -14.382 1.00 98.25 174 TYR A O 1
ATOM 1390 N N . ASP A 1 175 ? -5.750 14.455 -12.693 1.00 98.00 175 ASP A N 1
ATOM 1391 C CA . ASP A 1 175 ? -5.594 15.698 -13.453 1.00 98.00 175 ASP A CA 1
ATOM 1392 C C . ASP A 1 175 ? -4.195 15.837 -14.066 1.00 98.00 175 ASP A C 1
ATOM 1394 O O . ASP A 1 175 ? -4.008 16.516 -15.077 1.00 98.00 175 ASP A O 1
ATOM 1398 N N . VAL A 1 176 ? -3.182 15.207 -13.462 1.00 97.00 176 VAL A N 1
ATOM 1399 C CA . VAL A 1 176 ? -1.820 15.180 -14.005 1.00 97.00 176 VAL A CA 1
ATOM 1400 C C . VAL A 1 176 ? -1.668 14.084 -15.056 1.00 97.00 176 VAL A C 1
ATOM 1402 O O . VAL A 1 176 ? -1.161 14.367 -16.140 1.00 97.00 176 VAL A O 1
ATOM 1405 N N . LEU A 1 177 ? -2.098 12.849 -14.772 1.00 97.38 177 LEU A N 1
ATOM 1406 C CA . LEU A 1 177 ? -1.888 11.722 -15.692 1.00 97.38 177 LEU A CA 1
ATOM 1407 C C . LEU A 1 177 ? -2.756 11.816 -16.949 1.00 97.38 177 LEU A C 1
ATOM 1409 O O . LEU A 1 177 ? -2.270 11.522 -18.041 1.00 97.38 177 LEU A O 1
ATOM 1413 N N . SER A 1 178 ? -4.003 12.277 -16.820 1.00 96.88 178 SER A N 1
ATOM 1414 C CA . SER A 1 178 ? -4.945 12.423 -17.943 1.00 96.88 178 SER A CA 1
ATOM 1415 C C . SER A 1 178 ? -4.429 13.339 -19.058 1.00 96.88 178 SER A C 1
ATOM 1417 O O . SER A 1 178 ? -4.834 13.202 -20.210 1.00 96.88 178 SER A O 1
ATOM 1419 N N . LYS A 1 179 ? -3.474 14.229 -18.754 1.00 96.88 179 LYS A N 1
ATOM 1420 C CA . LYS A 1 179 ? -2.830 15.112 -19.739 1.00 96.88 179 LYS A CA 1
ATOM 1421 C C . LYS A 1 179 ? -1.936 14.376 -20.731 1.00 96.88 179 LYS A C 1
ATOM 1423 O O . LYS A 1 179 ? -1.623 14.932 -21.781 1.00 96.88 179 LYS A O 1
ATOM 1428 N N . PHE A 1 180 ? -1.466 13.174 -20.402 1.00 96.69 180 PHE A N 1
ATOM 1429 C CA . PHE A 1 180 ? -0.476 12.480 -21.227 1.00 96.69 180 PHE A CA 1
ATOM 1430 C C . PHE A 1 180 ? -0.727 10.979 -21.400 1.00 96.69 180 PHE A C 1
ATOM 1432 O O . PHE A 1 180 ? -0.041 10.352 -22.207 1.00 96.69 180 PHE A O 1
ATOM 1439 N N . THR A 1 181 ? -1.670 10.388 -20.667 1.00 96.88 181 THR A N 1
ATOM 1440 C CA . THR A 1 181 ? -2.045 8.977 -20.796 1.00 96.88 181 THR A CA 1
ATOM 1441 C C . THR A 1 181 ? -3.511 8.754 -20.420 1.00 96.88 181 THR A C 1
ATOM 1443 O O . THR A 1 181 ? -4.128 9.580 -19.749 1.00 96.88 181 THR A O 1
ATOM 1446 N N . ASN A 1 182 ? -4.075 7.620 -20.834 1.00 96.94 182 ASN A N 1
ATOM 1447 C CA . ASN A 1 182 ? -5.441 7.234 -20.497 1.00 96.94 182 ASN A CA 1
ATOM 1448 C C . ASN A 1 182 ? -5.498 6.623 -19.086 1.00 96.94 182 ASN A C 1
ATOM 1450 O O . ASN A 1 182 ? -5.383 5.408 -18.919 1.00 96.94 182 ASN A O 1
ATOM 1454 N N . ALA A 1 183 ? -5.641 7.473 -18.071 1.00 97.69 183 ALA A N 1
ATOM 1455 C CA . ALA A 1 183 ? -5.843 7.057 -16.686 1.00 97.69 183 ALA A CA 1
ATOM 1456 C C . ALA A 1 183 ? -7.337 6.993 -16.340 1.00 97.69 183 ALA A C 1
ATOM 1458 O O . ALA A 1 183 ? -8.127 7.790 -16.837 1.00 97.69 183 ALA A O 1
ATOM 1459 N N . LYS A 1 184 ? -7.724 6.077 -15.448 1.00 98.25 184 LYS A N 1
ATOM 1460 C CA . LYS A 1 184 ? -9.084 6.006 -14.893 1.00 98.25 184 LYS A CA 1
ATOM 1461 C C . LYS A 1 184 ? -9.106 6.468 -13.442 1.00 98.25 184 LYS A C 1
ATOM 1463 O O . LYS A 1 184 ? -8.390 5.901 -12.621 1.00 98.25 184 LYS A O 1
ATOM 1468 N N . LEU A 1 185 ? -9.951 7.445 -13.120 1.00 98.06 185 LEU A N 1
ATOM 1469 C CA . LEU A 1 185 ? -10.241 7.795 -11.732 1.00 98.06 185 LEU A CA 1
ATOM 1470 C C . LEU A 1 185 ? -11.191 6.751 -11.138 1.00 98.06 185 LEU A C 1
ATOM 1472 O O . LEU A 1 185 ? -12.285 6.530 -11.655 1.00 98.06 185 LEU A O 1
ATOM 1476 N N . VAL A 1 186 ? -10.755 6.096 -10.071 1.00 96.31 186 VAL A N 1
ATOM 1477 C CA . VAL A 1 186 ? -11.514 5.076 -9.340 1.00 96.31 186 VAL A CA 1
ATOM 1478 C C . VAL A 1 186 ? -11.325 5.293 -7.838 1.00 96.31 186 VAL A C 1
ATOM 1480 O O . VAL A 1 186 ? -10.397 5.994 -7.451 1.00 96.31 186 VAL A O 1
ATOM 1483 N N . PRO A 1 187 ? -12.161 4.717 -6.965 1.00 93.19 187 PRO A N 1
ATOM 1484 C CA . PRO A 1 187 ? -11.925 4.818 -5.529 1.00 93.19 187 PRO A CA 1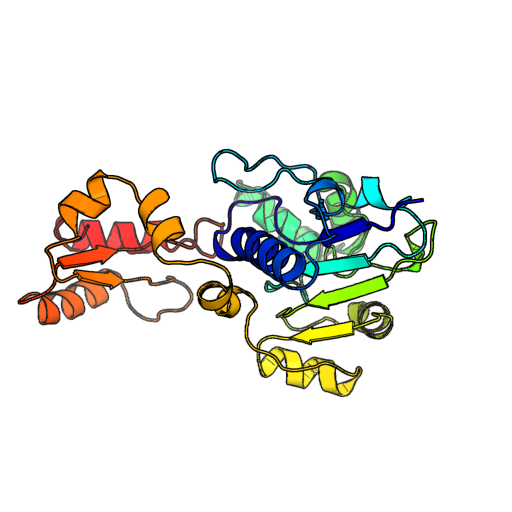
ATOM 1485 C C . PRO A 1 187 ? -10.650 4.078 -5.080 1.00 93.19 187 PRO A C 1
ATOM 1487 O O . PRO A 1 187 ? -10.146 3.203 -5.787 1.00 93.19 187 PRO A O 1
ATOM 1490 N N . ASP A 1 188 ? -10.128 4.419 -3.896 1.00 92.00 188 ASP A N 1
ATOM 1491 C CA . ASP A 1 188 ? -8.965 3.736 -3.311 1.00 92.00 188 ASP A CA 1
ATOM 1492 C C . ASP A 1 188 ? -9.235 2.235 -3.109 1.00 92.00 188 ASP A C 1
ATOM 1494 O O . ASP A 1 188 ? -10.356 1.823 -2.792 1.00 92.00 188 ASP A O 1
ATOM 1498 N N . SER A 1 189 ? -8.196 1.412 -3.280 1.00 90.31 189 SER A N 1
ATOM 1499 C CA . SER A 1 189 ? -8.315 -0.044 -3.195 1.00 90.31 189 SER A CA 1
ATOM 1500 C C . SER A 1 189 ? -8.791 -0.539 -1.830 1.00 90.31 189 SER A C 1
ATOM 1502 O O . SER A 1 189 ? -9.455 -1.569 -1.779 1.00 90.31 189 SER A O 1
ATOM 1504 N N . VAL A 1 190 ? -8.563 0.185 -0.732 1.00 91.12 190 VAL A N 1
ATOM 1505 C CA . VAL A 1 190 ? -9.056 -0.232 0.591 1.00 91.12 190 VAL A CA 1
ATOM 1506 C C . VAL A 1 190 ? -10.584 -0.184 0.682 1.00 91.12 190 VAL A C 1
ATOM 1508 O O . VAL A 1 190 ? -11.165 -0.959 1.441 1.00 91.12 190 VAL A O 1
ATOM 1511 N N . LEU A 1 191 ? -11.275 0.620 -0.139 1.00 90.81 191 LEU A N 1
ATOM 1512 C CA . LEU A 1 191 ? -12.744 0.656 -0.124 1.00 90.81 191 LEU A CA 1
ATOM 1513 C C . LEU A 1 191 ? -13.388 -0.673 -0.531 1.00 90.81 191 LEU A C 1
ATOM 1515 O O . LEU A 1 191 ? -14.547 -0.905 -0.194 1.00 90.81 191 LEU A O 1
ATOM 1519 N N . MET A 1 192 ? -12.656 -1.571 -1.201 1.00 90.94 192 MET A N 1
ATOM 1520 C CA . MET A 1 192 ? -13.185 -2.898 -1.522 1.00 90.94 192 MET A CA 1
ATOM 1521 C C . MET A 1 192 ? -13.325 -3.799 -0.290 1.00 90.94 192 MET A C 1
ATOM 1523 O O . MET A 1 192 ? -14.011 -4.815 -0.383 1.00 90.94 192 MET A O 1
ATOM 1527 N N . ALA A 1 193 ? -12.720 -3.436 0.852 1.00 91.25 193 ALA A N 1
ATOM 1528 C CA . ALA A 1 193 ? -12.690 -4.247 2.067 1.00 91.25 193 ALA A CA 1
ATOM 1529 C C . ALA A 1 193 ? -14.076 -4.742 2.495 1.00 91.25 193 ALA A C 1
ATOM 1531 O O . ALA A 1 193 ? -14.227 -5.928 2.758 1.00 91.25 193 ALA A O 1
ATOM 1532 N N . SER A 1 194 ? -15.102 -3.889 2.473 1.00 88.25 194 SER A N 1
ATOM 1533 C CA . SER A 1 194 ? -16.473 -4.270 2.852 1.00 88.25 194 SER A CA 1
ATOM 1534 C C . SER A 1 194 ? -17.120 -5.295 1.910 1.00 88.25 194 SER A C 1
ATOM 1536 O O . SER A 1 194 ? -18.057 -5.987 2.297 1.00 88.25 194 SER A O 1
ATOM 1538 N N . GLY A 1 195 ? -16.634 -5.401 0.669 1.00 87.88 195 GLY A N 1
ATOM 1539 C CA . GLY A 1 195 ? -17.102 -6.370 -0.322 1.00 87.88 195 GLY A CA 1
ATOM 1540 C C . GLY A 1 195 ? -16.321 -7.688 -0.333 1.00 87.88 195 GLY A C 1
ATOM 1541 O O . GLY A 1 195 ? -16.799 -8.669 -0.921 1.00 87.88 195 GLY A O 1
ATOM 1542 N N . VAL A 1 196 ? -15.135 -7.723 0.287 1.00 90.25 196 VAL A N 1
ATOM 1543 C CA . VAL A 1 196 ? -14.253 -8.905 0.327 1.00 90.25 196 VAL A CA 1
ATOM 1544 C C . VAL A 1 196 ? -14.103 -9.517 1.717 1.00 90.25 196 VAL A C 1
ATOM 1546 O O . VAL A 1 196 ? -13.914 -10.724 1.813 1.00 90.25 196 VAL A O 1
ATOM 1549 N N . ILE A 1 197 ? -14.226 -8.721 2.777 1.00 88.50 197 ILE A N 1
ATOM 1550 C CA . ILE A 1 197 ?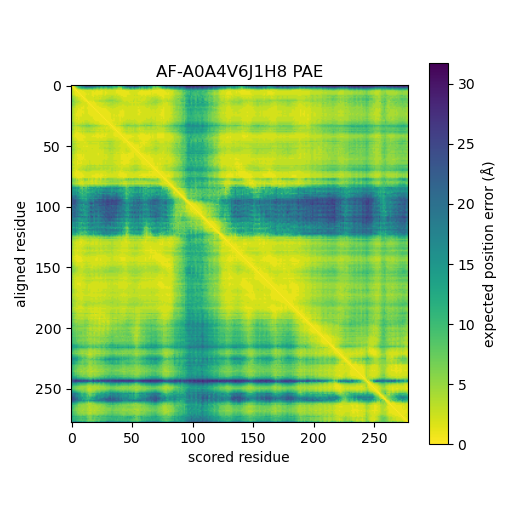 -14.121 -9.154 4.168 1.00 88.50 197 ILE A CA 1
ATOM 1551 C C . ILE A 1 197 ? -15.498 -9.054 4.821 1.00 88.50 197 ILE A C 1
ATOM 1553 O O . ILE A 1 197 ? -16.157 -8.017 4.751 1.00 88.50 197 ILE A O 1
ATOM 1557 N N . ASP A 1 198 ? -15.919 -10.128 5.487 1.00 88.56 198 ASP A N 1
ATOM 1558 C CA . ASP A 1 198 ? -17.153 -10.154 6.264 1.00 88.56 198 ASP A CA 1
ATOM 1559 C C . ASP A 1 198 ? -16.910 -9.909 7.765 1.00 88.56 198 ASP A C 1
ATOM 1561 O O . ASP A 1 198 ? -15.788 -9.964 8.277 1.00 88.56 198 ASP A O 1
ATOM 1565 N N . HIS A 1 199 ? -17.996 -9.624 8.489 1.00 86.19 199 HIS A N 1
ATOM 1566 C CA . HIS A 1 199 ? -17.949 -9.378 9.932 1.00 86.19 199 HIS A CA 1
ATOM 1567 C C . HIS A 1 199 ? -17.418 -10.592 10.702 1.00 86.19 199 HIS A C 1
ATOM 1569 O O . HIS A 1 199 ? -16.665 -10.419 11.654 1.00 86.19 199 HIS A O 1
ATOM 1575 N N . LYS A 1 200 ? -17.728 -11.815 10.249 1.00 88.12 200 LYS A N 1
ATOM 1576 C CA . LYS A 1 200 ? -17.252 -13.055 10.881 1.00 88.12 200 LYS A CA 1
ATOM 1577 C C . LYS A 1 200 ? -15.729 -13.156 10.844 1.00 88.12 200 LYS A C 1
ATOM 1579 O O . LYS A 1 200 ? -15.107 -13.521 11.841 1.00 88.12 200 LYS A O 1
ATOM 1584 N N . PHE A 1 201 ? -15.118 -12.821 9.710 1.00 87.50 201 PHE A N 1
ATOM 1585 C CA . PHE A 1 201 ? -13.670 -12.761 9.587 1.00 87.50 201 PHE A CA 1
ATOM 1586 C C . PHE A 1 201 ? -13.095 -11.712 10.534 1.00 87.50 201 PHE A C 1
ATOM 1588 O O . PHE A 1 201 ? -12.168 -12.037 11.274 1.00 87.50 201 PHE A O 1
ATOM 1595 N N . ILE A 1 202 ? -13.648 -10.493 10.556 1.00 86.50 202 ILE A N 1
ATOM 1596 C CA . ILE A 1 202 ? -13.177 -9.436 11.462 1.00 86.50 202 ILE A CA 1
ATOM 1597 C C . ILE A 1 202 ? -13.249 -9.906 12.916 1.00 86.50 202 ILE A C 1
ATOM 1599 O O . ILE A 1 202 ? -12.225 -9.901 13.592 1.00 86.50 202 ILE A O 1
ATOM 1603 N N . GLU A 1 203 ? -14.401 -10.399 13.370 1.00 85.94 203 GLU A N 1
ATOM 1604 C CA . GLU A 1 203 ? -14.605 -10.917 14.730 1.00 85.94 203 GLU A CA 1
ATOM 1605 C C . GLU A 1 203 ? -13.578 -11.995 15.097 1.00 85.94 203 GLU A C 1
ATOM 1607 O O . GLU A 1 203 ? -13.027 -11.969 16.195 1.00 85.94 203 GLU A O 1
ATOM 1612 N N . SER A 1 204 ? -13.231 -12.885 14.158 1.00 87.81 204 SER A N 1
ATOM 1613 C CA . SER A 1 204 ? -12.213 -13.926 14.374 1.00 87.81 204 SER A CA 1
ATOM 1614 C C . SER A 1 204 ? -10.776 -13.400 14.531 1.00 87.81 204 SER A C 1
ATOM 1616 O O . SER A 1 204 ? -9.888 -14.148 14.947 1.00 87.81 204 SER A O 1
ATOM 1618 N N . LYS A 1 205 ? -10.517 -12.142 14.149 1.00 86.56 205 LYS A N 1
ATOM 1619 C CA . LYS A 1 205 ? -9.192 -11.500 14.186 1.00 86.56 205 LYS A CA 1
ATOM 1620 C C . LYS A 1 205 ? -9.067 -10.420 15.258 1.00 86.56 205 LYS A C 1
ATOM 1622 O O . LYS A 1 205 ? -7.944 -10.009 15.553 1.00 86.56 205 LYS A O 1
ATOM 1627 N N . VAL A 1 206 ? -10.172 -9.958 15.842 1.00 88.06 206 VAL A N 1
ATOM 1628 C CA . VAL A 1 206 ? -10.134 -8.996 16.951 1.00 88.06 206 VAL A CA 1
ATOM 1629 C C . VAL A 1 206 ? -9.630 -9.696 18.217 1.00 88.06 206 VAL A C 1
ATOM 1631 O O . VAL A 1 206 ? -10.024 -10.815 18.538 1.00 88.06 206 VAL A O 1
ATOM 1634 N N . ARG A 1 207 ? -8.736 -9.031 18.956 1.00 89.25 207 ARG A N 1
ATOM 1635 C CA . ARG A 1 207 ? -8.238 -9.534 20.243 1.00 89.25 207 ARG A CA 1
ATOM 1636 C C . ARG A 1 207 ? -9.380 -9.588 21.261 1.00 89.25 207 ARG A C 1
ATOM 1638 O O . ARG A 1 207 ? -10.121 -8.615 21.387 1.00 89.25 207 ARG A O 1
ATOM 1645 N N . LEU A 1 208 ? -9.471 -10.681 22.023 1.00 89.38 208 LEU A N 1
ATOM 1646 C CA . LEU A 1 208 ? -10.531 -10.886 23.024 1.00 89.38 208 LEU A CA 1
ATOM 1647 C C . LEU A 1 208 ? -10.646 -9.712 24.007 1.00 89.38 208 LEU A C 1
ATOM 1649 O O . LEU A 1 208 ? -11.747 -9.244 24.261 1.00 89.38 208 LEU A O 1
ATOM 1653 N N . GLU A 1 209 ? -9.515 -9.163 24.456 1.00 90.06 209 GLU A N 1
ATOM 1654 C CA . GLU A 1 209 ? -9.467 -7.995 25.351 1.00 90.06 209 GLU A CA 1
ATOM 1655 C C . GLU A 1 209 ? -10.216 -6.767 24.795 1.00 90.06 209 GLU A C 1
ATOM 1657 O O . GLU A 1 209 ? -10.853 -6.029 25.543 1.00 90.06 209 GLU A O 1
ATOM 1662 N N . LEU A 1 210 ? -10.169 -6.545 23.475 1.00 88.44 210 LEU A N 1
ATOM 1663 C CA . LEU A 1 210 ? -10.837 -5.415 22.829 1.00 88.44 210 LEU A CA 1
ATOM 1664 C C . LEU A 1 210 ? -12.336 -5.676 22.712 1.00 88.44 210 LEU A C 1
ATOM 1666 O O . LEU A 1 210 ? -13.130 -4.761 22.918 1.00 88.44 210 LEU A O 1
ATOM 1670 N N . LEU A 1 211 ? -12.724 -6.923 22.424 1.00 87.50 211 LEU A N 1
ATOM 1671 C CA . LEU A 1 211 ? -14.128 -7.329 22.412 1.00 87.50 211 LEU A CA 1
ATOM 1672 C C . LEU A 1 211 ? -14.739 -7.166 23.804 1.00 87.50 211 LEU A C 1
ATOM 1674 O O . LEU A 1 211 ? -15.784 -6.538 23.944 1.00 87.50 211 LEU A O 1
ATOM 1678 N N . GLU A 1 212 ? -14.077 -7.663 24.845 1.00 89.19 212 GLU A N 1
ATOM 1679 C CA . GLU A 1 212 ? -14.544 -7.532 26.228 1.00 89.19 212 GLU A CA 1
ATOM 1680 C C . GLU A 1 212 ? -14.653 -6.067 26.661 1.00 89.19 212 GLU A C 1
ATOM 1682 O O . GLU A 1 212 ? -15.634 -5.685 27.303 1.00 89.19 212 GLU A O 1
ATOM 1687 N N . ARG A 1 213 ? -13.683 -5.232 26.269 1.00 86.31 213 ARG A N 1
ATOM 1688 C CA . ARG A 1 213 ? -13.645 -3.816 26.646 1.00 86.31 213 ARG A CA 1
ATOM 1689 C C . ARG A 1 213 ? -14.692 -2.970 25.927 1.00 86.31 213 ARG A C 1
ATOM 1691 O O . ARG A 1 213 ? -15.321 -2.136 26.574 1.00 86.31 213 ARG A O 1
ATOM 1698 N N . TYR A 1 214 ? -14.877 -3.166 24.622 1.00 87.94 214 TYR A N 1
ATOM 1699 C CA . TYR A 1 214 ? -15.618 -2.220 23.781 1.00 87.94 214 TYR A CA 1
ATOM 1700 C C . TYR A 1 214 ? -16.947 -2.746 23.222 1.00 87.94 214 TYR A C 1
ATOM 1702 O O . TYR A 1 214 ? -17.776 -1.938 22.825 1.00 87.94 214 TYR A O 1
ATOM 1710 N N . SER A 1 215 ? -17.226 -4.058 23.236 1.00 85.50 215 SER A N 1
ATOM 1711 C CA . SER A 1 215 ? -18.464 -4.613 22.635 1.00 85.50 215 SER A CA 1
ATOM 1712 C C . SER A 1 215 ? -19.771 -4.101 23.251 1.00 85.50 215 SER A C 1
ATOM 1714 O O . SER A 1 215 ? -20.814 -4.142 22.602 1.00 85.50 215 SER A O 1
ATOM 1716 N N . LYS A 1 216 ? -19.731 -3.644 24.506 1.00 86.50 216 LYS A N 1
ATOM 1717 C CA . LYS A 1 216 ? -20.893 -3.136 25.257 1.00 86.50 216 LYS A CA 1
ATOM 1718 C C . LYS A 1 216 ? -20.818 -1.635 25.529 1.00 86.50 216 LYS A C 1
ATOM 1720 O O . LYS A 1 216 ? -21.604 -1.128 26.325 1.00 86.50 216 LYS A O 1
ATOM 1725 N N . ARG A 1 217 ? -19.838 -0.944 24.946 1.00 86.00 217 ARG A N 1
ATOM 1726 C CA . ARG A 1 217 ? -19.579 0.471 25.206 1.00 86.00 217 ARG A CA 1
ATOM 1727 C C . ARG A 1 217 ? -19.730 1.271 23.928 1.00 86.00 217 ARG A C 1
ATOM 1729 O O . ARG A 1 217 ? -19.364 0.809 22.853 1.00 86.00 217 ARG A O 1
ATOM 1736 N N . ASN A 1 218 ? -20.217 2.492 24.073 1.00 89.19 218 ASN A N 1
ATOM 1737 C CA . ASN A 1 218 ? -20.136 3.473 23.010 1.00 89.19 218 ASN A CA 1
ATOM 1738 C C . ASN A 1 218 ? -18.722 4.046 23.026 1.00 89.19 218 ASN A C 1
ATOM 1740 O O . ASN A 1 218 ? -18.243 4.483 24.071 1.00 89.19 218 ASN A O 1
ATOM 1744 N N . TYR A 1 219 ? -18.039 4.011 21.887 1.00 90.50 219 TYR A N 1
ATOM 1745 C CA . TYR A 1 219 ? -16.699 4.564 21.772 1.00 90.50 219 TYR A CA 1
ATOM 1746 C C . TYR A 1 219 ? -16.531 5.323 20.465 1.00 90.50 219 TYR A C 1
ATOM 1748 O O . TYR A 1 219 ? -17.172 5.019 19.458 1.00 90.50 219 TYR A O 1
ATOM 1756 N N . ILE A 1 220 ? -15.635 6.303 20.487 1.00 90.31 220 ILE A N 1
ATOM 1757 C CA . ILE A 1 220 ? -15.164 7.005 19.301 1.00 90.31 220 ILE A CA 1
ATOM 1758 C C . ILE A 1 220 ? -13.685 6.705 19.104 1.00 90.31 220 ILE A C 1
ATOM 1760 O O . ILE A 1 220 ? -12.898 6.710 20.050 1.00 90.31 220 ILE A O 1
ATOM 1764 N N . THR A 1 221 ? -13.294 6.436 17.863 1.00 91.44 221 THR A N 1
ATOM 1765 C CA . THR A 1 221 ? -11.887 6.263 17.501 1.00 91.44 221 THR A CA 1
ATOM 1766 C C . THR A 1 221 ? -11.336 7.561 16.940 1.00 91.44 221 THR A C 1
ATOM 1768 O O . THR A 1 221 ? -11.894 8.107 15.988 1.00 91.44 221 THR A O 1
ATOM 1771 N N . ILE A 1 222 ? -10.219 8.026 17.486 1.00 90.56 222 ILE A N 1
ATOM 1772 C CA . ILE A 1 222 ? -9.535 9.239 17.054 1.00 90.56 222 ILE A CA 1
ATOM 1773 C C . ILE A 1 222 ? -8.228 8.858 16.383 1.00 90.56 222 ILE A C 1
ATOM 1775 O O . ILE A 1 222 ? -7.354 8.242 16.989 1.00 90.56 222 ILE A O 1
ATOM 1779 N N . GLN A 1 223 ? -8.079 9.286 15.136 1.00 89.25 223 GLN A N 1
ATOM 1780 C CA . GLN A 1 223 ? -6.821 9.231 14.415 1.00 89.25 223 GLN A CA 1
ATOM 1781 C C . GLN A 1 223 ? -6.427 10.652 14.017 1.00 89.25 223 GLN A C 1
ATOM 1783 O O . GLN A 1 223 ? -7.233 11.393 13.456 1.00 89.25 223 GLN A O 1
ATOM 1788 N N . ALA A 1 224 ? -5.177 11.024 14.273 1.00 86.38 224 ALA A N 1
ATOM 1789 C CA . ALA A 1 224 ? -4.639 12.312 13.871 1.00 86.38 224 ALA A CA 1
ATOM 1790 C C . ALA A 1 224 ? -3.173 12.165 13.467 1.00 86.38 224 ALA A C 1
ATOM 1792 O O . ALA A 1 224 ? -2.353 11.663 14.234 1.00 86.38 224 ALA A O 1
ATOM 1793 N N . CYS A 1 225 ? -2.857 12.644 12.265 1.00 81.50 225 CYS A N 1
ATOM 1794 C CA . CYS A 1 225 ? -1.488 12.707 11.780 1.00 81.50 225 CYS A CA 1
ATOM 1795 C C . CYS A 1 225 ? -0.927 14.106 12.037 1.00 81.50 225 CYS A C 1
ATOM 1797 O O . CYS A 1 225 ? -1.461 15.058 11.463 1.00 81.50 225 CYS A O 1
ATOM 1799 N N . PRO A 1 226 ? 0.155 14.260 12.824 1.00 75.31 226 PRO A N 1
ATOM 1800 C CA . PRO A 1 226 ? 0.657 15.569 13.256 1.00 75.31 226 PRO A CA 1
ATOM 1801 C C . PRO A 1 226 ? 1.048 16.498 12.100 1.00 75.31 226 PRO A C 1
ATOM 1803 O O . PRO A 1 226 ? 1.083 17.707 12.266 1.00 75.31 226 PRO A O 1
ATOM 1806 N N . TYR A 1 227 ? 1.343 15.948 10.920 1.00 74.75 227 TYR A N 1
ATOM 1807 C CA . TYR A 1 227 ? 1.707 16.723 9.729 1.00 74.75 227 TYR A CA 1
ATOM 1808 C C . TYR A 1 227 ? 0.508 17.143 8.870 1.00 74.75 227 TYR A C 1
ATOM 1810 O O . TYR A 1 227 ? 0.685 17.851 7.882 1.00 74.75 227 TYR A O 1
ATOM 1818 N N . LYS A 1 228 ? -0.691 16.652 9.194 1.00 81.00 228 LYS A N 1
ATOM 1819 C CA . LYS A 1 228 ? -1.941 16.935 8.472 1.00 81.00 228 LYS A CA 1
ATOM 1820 C C . LYS A 1 228 ? -2.942 17.725 9.307 1.00 81.00 228 LYS A C 1
ATOM 1822 O O . LYS A 1 228 ? -3.990 18.095 8.789 1.00 81.00 228 LYS A O 1
ATOM 1827 N N . VAL A 1 229 ? -2.641 17.933 10.583 1.00 84.25 229 VAL A N 1
ATOM 1828 C CA . VAL A 1 229 ? -3.474 18.686 11.514 1.00 84.25 229 VAL A CA 1
ATOM 1829 C C . VAL A 1 229 ? -2.723 19.933 11.953 1.00 84.25 229 VAL A C 1
ATOM 1831 O O . VAL A 1 229 ? -1.507 19.902 12.123 1.00 84.25 229 VAL A O 1
ATOM 1834 N N . GLU A 1 230 ? -3.450 21.030 12.127 1.00 88.62 230 GLU A N 1
ATOM 1835 C CA . GLU A 1 230 ? -2.884 22.328 12.523 1.00 88.62 230 GLU A CA 1
ATOM 1836 C C . GLU A 1 230 ? -3.017 22.593 14.032 1.00 88.62 230 GLU A C 1
ATOM 1838 O O . GLU A 1 230 ? -2.735 23.693 14.495 1.00 88.62 230 GLU A O 1
ATOM 1843 N N . PHE A 1 231 ? -3.428 21.584 14.806 1.00 91.25 231 PHE A N 1
ATOM 1844 C CA . PHE A 1 231 ? -3.639 21.674 16.250 1.00 91.25 231 PHE A CA 1
ATOM 1845 C C . PHE A 1 231 ? -2.611 20.863 17.049 1.00 91.25 231 PHE A C 1
ATOM 1847 O O . PHE A 1 231 ? -2.031 19.873 16.594 1.00 91.25 231 PHE A O 1
ATOM 1854 N N . THR A 1 232 ? -2.413 21.278 18.291 1.00 92.62 232 THR A N 1
ATOM 1855 C CA . THR A 1 232 ? -1.575 20.627 19.295 1.00 92.62 232 THR A CA 1
ATOM 1856 C C . THR A 1 232 ? -2.316 19.494 20.008 1.00 92.62 232 THR A C 1
ATOM 1858 O O . THR A 1 232 ? -3.543 19.401 19.993 1.00 92.62 232 THR A O 1
ATOM 1861 N N . ALA A 1 233 ? -1.564 18.636 20.705 1.00 92.44 233 ALA A N 1
ATOM 1862 C CA . ALA A 1 233 ? -2.146 17.581 21.534 1.00 92.44 233 ALA A CA 1
ATOM 1863 C C . ALA A 1 233 ? -3.078 18.145 22.627 1.00 92.44 233 ALA A C 1
ATOM 1865 O O . ALA A 1 233 ? -4.130 17.572 22.883 1.00 92.44 233 ALA A O 1
ATOM 1866 N N . ASN A 1 234 ? -2.727 19.287 23.231 1.00 94.38 234 ASN A N 1
ATOM 1867 C CA . ASN A 1 234 ? -3.539 19.921 24.274 1.00 94.38 234 ASN A CA 1
ATOM 1868 C C . ASN A 1 234 ? -4.857 20.477 23.725 1.00 94.38 234 ASN A C 1
ATOM 1870 O O . ASN A 1 234 ? -5.890 20.314 24.366 1.00 94.38 234 ASN A O 1
ATOM 1874 N N . GLU A 1 235 ? -4.834 21.096 22.543 1.00 94.88 235 GLU A N 1
ATOM 1875 C CA . GLU A 1 235 ? -6.054 21.575 21.879 1.00 94.88 235 GLU A CA 1
ATOM 1876 C C . GLU A 1 235 ? -6.984 20.406 21.544 1.00 94.88 235 GLU A C 1
ATOM 1878 O O . GLU A 1 235 ? -8.180 20.476 21.817 1.00 94.88 235 GLU A O 1
ATOM 1883 N N . LEU A 1 236 ? -6.439 19.279 21.069 1.00 93.38 236 LEU A N 1
ATOM 1884 C CA . LEU A 1 236 ? -7.242 18.074 20.861 1.00 93.38 236 LEU A CA 1
ATOM 1885 C C . LEU A 1 236 ? -7.842 17.549 22.178 1.00 93.38 236 LEU A C 1
ATOM 1887 O O . LEU A 1 236 ? -9.024 17.229 22.214 1.00 93.38 236 LEU A O 1
ATOM 1891 N N . VAL A 1 237 ? -7.081 17.501 23.279 1.00 93.81 237 VAL A N 1
ATOM 1892 C CA . VAL A 1 237 ? -7.615 17.096 24.598 1.00 93.81 237 VAL A CA 1
ATOM 1893 C C . VAL A 1 237 ? -8.751 18.018 25.056 1.00 93.81 237 VAL A C 1
ATOM 1895 O O . VAL A 1 237 ? -9.755 17.526 25.580 1.00 93.81 237 VAL A O 1
ATOM 1898 N N . GLN A 1 238 ? -8.617 19.331 24.850 1.00 92.94 238 GLN A N 1
ATOM 1899 C CA . GLN A 1 238 ? -9.650 20.314 25.189 1.00 92.94 238 GLN A CA 1
ATOM 1900 C C . GLN A 1 238 ? -10.938 20.079 24.397 1.00 92.94 238 GLN A C 1
ATOM 1902 O O . GLN A 1 238 ? -12.017 20.132 24.984 1.00 92.94 238 GLN A O 1
ATOM 1907 N N . GLU A 1 239 ? -10.843 19.771 23.101 1.00 92.00 239 GLU A N 1
ATOM 1908 C CA . GLU A 1 239 ? -12.015 19.424 22.290 1.00 92.00 239 GLU A CA 1
ATOM 1909 C C . GLU A 1 239 ? -12.628 18.083 22.704 1.00 92.00 239 GLU A C 1
ATOM 1911 O O . GLU A 1 239 ? -13.842 17.989 22.877 1.00 92.00 239 GLU A O 1
ATOM 1916 N N . LEU A 1 240 ? -11.806 17.059 22.952 1.00 90.75 240 LEU A N 1
ATOM 1917 C CA . LEU A 1 240 ? -12.285 15.741 23.382 1.00 90.75 240 LEU A CA 1
ATOM 1918 C C . LEU A 1 240 ? -12.996 15.795 24.740 1.00 90.75 240 LEU A C 1
ATOM 1920 O O . LEU A 1 240 ? -13.990 15.104 24.938 1.00 90.75 240 LEU A O 1
ATOM 1924 N N . THR A 1 241 ? -12.564 16.678 25.645 1.00 88.50 241 THR A N 1
ATOM 1925 C CA . THR A 1 241 ? -13.220 16.870 26.952 1.00 88.50 241 THR A CA 1
ATOM 1926 C C . THR A 1 241 ? -14.664 17.372 26.809 1.00 88.50 241 THR A C 1
ATOM 1928 O O . THR A 1 241 ? -15.483 17.140 27.694 1.00 88.50 241 THR A O 1
ATOM 1931 N N . LYS A 1 242 ? -15.015 18.017 25.688 1.00 86.62 242 LYS A N 1
ATOM 1932 C CA . LYS A 1 242 ? -16.389 18.471 25.408 1.00 86.62 242 LYS A CA 1
ATOM 1933 C C . LYS A 1 242 ? -17.314 17.340 24.942 1.00 86.62 242 LYS A C 1
ATOM 1935 O O . LYS A 1 242 ? -18.527 17.499 25.018 1.00 86.62 242 LYS A O 1
ATOM 1940 N N . LEU A 1 243 ? -16.761 16.227 24.451 1.00 78.69 243 LEU A N 1
ATOM 1941 C CA . LEU A 1 243 ? -17.500 15.058 23.938 1.00 78.69 243 LEU A CA 1
ATOM 1942 C C . LEU A 1 243 ? -17.761 13.989 25.016 1.00 78.69 243 LEU A C 1
ATOM 1944 O O . LEU A 1 243 ? -18.479 13.019 24.786 1.00 78.69 243 LEU A O 1
ATOM 1948 N N . ASP A 1 244 ? -17.155 14.165 26.186 1.00 62.97 244 ASP A N 1
ATOM 1949 C CA . ASP A 1 244 ? -16.807 13.124 27.156 1.00 62.97 244 ASP A CA 1
ATOM 1950 C C . ASP A 1 244 ? -17.971 12.539 27.980 1.00 62.97 244 ASP A C 1
ATOM 1952 O O . ASP A 1 244 ? -17.748 11.730 28.874 1.00 62.97 244 ASP A O 1
ATOM 1956 N N . THR A 1 245 ? -19.225 12.917 27.724 1.00 67.06 245 THR A N 1
ATOM 1957 C CA . THR A 1 245 ? -20.333 12.483 28.596 1.00 67.06 245 THR A CA 1
ATOM 1958 C C . THR A 1 245 ? -20.994 11.164 28.188 1.00 67.06 245 THR A C 1
ATOM 1960 O O . THR A 1 245 ? -21.790 10.646 28.966 1.00 67.06 245 THR A O 1
ATOM 1963 N N . GLU A 1 246 ? -20.691 10.599 27.012 1.00 76.31 246 GLU A N 1
ATOM 1964 C CA . GLU A 1 246 ? -21.362 9.376 26.515 1.00 76.31 246 GLU A CA 1
ATOM 1965 C C . GLU A 1 246 ? -20.435 8.329 25.858 1.00 76.31 246 GLU A C 1
ATOM 1967 O O . GLU A 1 246 ? -20.803 7.155 25.788 1.00 76.31 246 GLU A O 1
ATOM 1972 N N . TYR A 1 247 ? -19.234 8.708 25.406 1.00 86.38 247 TYR A N 1
ATOM 1973 C CA . TYR A 1 247 ? -18.363 7.837 24.607 1.00 86.38 247 TYR A CA 1
ATOM 1974 C C . TYR A 1 247 ? -16.982 7.657 25.239 1.00 86.38 247 TYR A C 1
ATOM 1976 O O . TYR A 1 247 ? -16.328 8.634 25.598 1.00 86.38 247 TYR A O 1
ATOM 1984 N N . ASP A 1 248 ? -16.488 6.418 25.268 1.00 88.25 248 ASP A N 1
ATOM 1985 C CA . ASP A 1 248 ? -15.070 6.145 25.501 1.00 88.25 248 ASP A CA 1
ATOM 1986 C C . ASP A 1 248 ? -14.249 6.653 24.301 1.00 88.25 248 ASP A C 1
ATOM 1988 O O . ASP A 1 248 ? -14.574 6.384 23.142 1.00 88.25 248 ASP A O 1
ATOM 1992 N N . VAL A 1 249 ? -13.145 7.354 24.554 1.00 90.81 249 VAL A N 1
ATOM 1993 C CA . VAL A 1 249 ? -12.241 7.812 23.489 1.00 90.81 249 VAL A CA 1
ATOM 1994 C C . VAL A 1 249 ? -11.093 6.820 23.318 1.00 90.81 249 VAL A C 1
ATOM 1996 O O . VAL A 1 249 ? -10.337 6.552 24.258 1.00 90.81 249 VAL A O 1
ATOM 1999 N N . VAL A 1 250 ? -10.950 6.300 22.099 1.00 91.56 250 VAL A N 1
ATOM 2000 C CA . VAL A 1 250 ? -9.897 5.360 21.699 1.00 91.56 250 VAL A CA 1
ATOM 2001 C C . VAL A 1 250 ? -8.968 6.043 20.707 1.00 91.56 250 VAL A C 1
ATOM 2003 O O . VAL A 1 250 ? -9.388 6.442 19.622 1.00 91.56 250 VAL A O 1
ATOM 2006 N N . LEU A 1 251 ? -7.695 6.170 21.050 1.00 91.75 251 LEU A N 1
ATOM 2007 C CA . LEU A 1 251 ? -6.684 6.732 20.169 1.00 91.75 251 LEU A CA 1
ATOM 2008 C C . LEU A 1 251 ? -6.162 5.622 19.251 1.00 91.75 251 LEU A C 1
ATOM 2010 O O . LEU A 1 251 ? -5.612 4.622 19.706 1.00 91.75 251 LEU A O 1
ATOM 2014 N N . LEU A 1 252 ? -6.344 5.782 17.941 1.00 89.81 252 LEU A N 1
ATOM 2015 C CA . LEU A 1 252 ? -6.050 4.753 16.947 1.00 89.81 252 LEU A CA 1
ATOM 2016 C C . LEU A 1 252 ? -4.840 5.145 16.082 1.00 89.81 252 LEU A C 1
ATOM 2018 O O . LEU A 1 252 ? -5.005 5.782 15.037 1.00 89.81 252 LEU A O 1
ATOM 2022 N N . PRO A 1 253 ? -3.612 4.758 16.469 1.00 84.88 253 PRO A N 1
ATOM 2023 C CA . PRO A 1 253 ? -2.447 4.940 15.618 1.00 84.88 253 PRO A CA 1
ATOM 2024 C C . PRO A 1 253 ? -2.441 3.894 14.498 1.00 84.88 253 PRO A C 1
ATOM 2026 O O . PRO A 1 253 ? -2.347 2.699 14.758 1.00 84.88 253 PRO A O 1
ATOM 2029 N N . ILE A 1 254 ? -2.506 4.333 13.238 1.00 75.31 254 ILE A N 1
ATOM 2030 C CA . ILE A 1 254 ? -2.330 3.440 12.070 1.00 75.31 254 ILE A CA 1
ATOM 2031 C C . ILE A 1 254 ? -1.074 3.769 11.252 1.00 75.31 254 ILE A C 1
ATOM 2033 O O . ILE A 1 254 ? -0.569 2.922 10.511 1.00 75.31 254 ILE A O 1
ATOM 2037 N N . GLY A 1 255 ? -0.544 4.985 11.394 1.00 69.12 255 GLY A N 1
ATOM 2038 C CA . GLY A 1 255 ? 0.712 5.405 10.790 1.00 69.12 255 GLY A CA 1
ATOM 2039 C C . GLY A 1 255 ? 1.909 5.049 11.675 1.00 69.12 255 GLY A C 1
ATOM 2040 O O . GLY A 1 255 ? 2.241 5.771 12.608 1.00 69.12 255 GLY A O 1
ATOM 2041 N N . TYR A 1 256 ? 2.564 3.924 11.381 1.00 64.25 256 TYR A N 1
ATOM 2042 C CA . TYR A 1 256 ? 3.770 3.461 12.096 1.00 64.25 256 TYR A CA 1
ATOM 2043 C C . TYR A 1 256 ? 5.073 3.680 11.306 1.00 64.25 256 TYR A C 1
ATOM 2045 O O . TYR A 1 256 ? 6.162 3.358 11.778 1.00 64.25 256 TYR A O 1
ATOM 2053 N N . ALA A 1 257 ? 4.976 4.199 10.079 1.00 60.19 257 ALA A N 1
ATOM 2054 C CA . ALA A 1 257 ? 6.128 4.474 9.228 1.00 60.19 257 ALA A CA 1
ATOM 2055 C C . ALA A 1 257 ? 6.675 5.890 9.477 1.00 60.19 257 ALA A C 1
ATOM 2057 O O . ALA A 1 257 ? 5.911 6.835 9.668 1.00 60.19 257 ALA A O 1
ATOM 2058 N N . SER A 1 258 ? 8.001 6.047 9.408 1.00 54.91 258 SER A N 1
ATOM 2059 C CA . SER A 1 258 ? 8.689 7.342 9.530 1.00 54.91 258 SER A CA 1
ATOM 2060 C C . SER A 1 258 ? 8.076 8.397 8.595 1.00 54.91 258 SER A C 1
ATOM 2062 O O . SER A 1 258 ? 7.978 8.172 7.388 1.00 54.91 258 SER A O 1
ATOM 2064 N N . GLY A 1 259 ? 7.648 9.536 9.155 1.00 54.06 259 GLY A N 1
ATOM 2065 C CA . GLY A 1 259 ? 6.924 10.602 8.438 1.00 54.06 259 GLY A CA 1
ATOM 2066 C C . GLY A 1 259 ? 5.391 10.510 8.499 1.00 54.06 259 GLY A C 1
ATOM 2067 O O . GLY A 1 259 ? 4.714 11.435 8.060 1.00 54.06 259 GLY A O 1
ATOM 2068 N N . HIS A 1 260 ? 4.848 9.442 9.085 1.00 59.25 260 HIS A N 1
ATOM 2069 C CA . HIS A 1 260 ? 3.418 9.222 9.332 1.00 59.25 260 HIS A CA 1
ATOM 2070 C C . HIS A 1 260 ? 3.142 8.907 10.808 1.00 59.25 260 HIS A C 1
ATOM 2072 O O . HIS A 1 260 ? 2.219 8.162 11.092 1.00 59.25 260 HIS A O 1
ATOM 2078 N N . ASP A 1 261 ? 3.980 9.394 11.728 1.00 66.69 261 ASP A N 1
ATOM 2079 C CA . ASP A 1 261 ? 4.060 8.918 13.117 1.00 66.69 261 ASP A CA 1
ATOM 2080 C C . ASP A 1 261 ? 2.898 9.427 13.996 1.00 66.69 261 ASP A C 1
ATOM 2082 O O . ASP A 1 261 ? 3.055 10.260 14.894 1.00 66.69 261 ASP A O 1
ATOM 2086 N N . ASP A 1 262 ? 1.698 8.938 13.687 1.00 79.00 262 ASP A N 1
ATOM 2087 C CA . ASP A 1 262 ? 0.462 9.203 14.422 1.00 79.00 262 ASP A CA 1
ATOM 2088 C C . ASP A 1 262 ? 0.603 8.692 15.866 1.00 79.00 262 ASP A C 1
ATOM 2090 O O . ASP A 1 262 ? 0.082 9.304 16.794 1.00 79.00 262 ASP A O 1
ATOM 2094 N N . ALA A 1 263 ? 1.370 7.614 16.075 1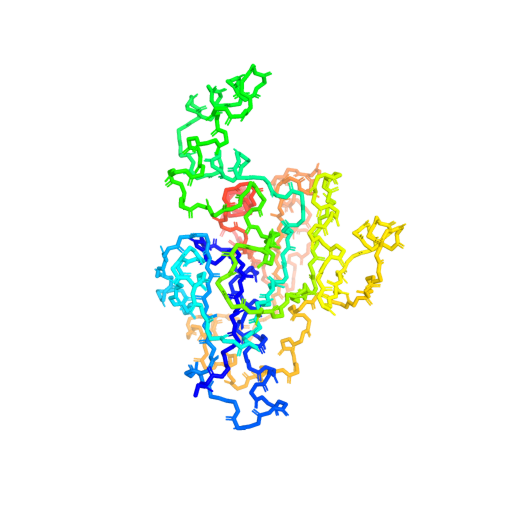.00 83.88 263 ALA A N 1
ATOM 2095 C CA . ALA A 1 263 ? 1.607 7.017 17.387 1.00 83.88 263 ALA A CA 1
ATOM 2096 C C . ALA A 1 263 ? 2.251 8.003 18.366 1.00 83.88 263 ALA A C 1
ATOM 2098 O O . ALA A 1 263 ? 1.744 8.185 19.469 1.00 83.88 263 ALA A O 1
ATOM 2099 N N . MET A 1 264 ? 3.315 8.701 17.959 1.00 85.12 264 MET A N 1
ATOM 2100 C CA . MET A 1 264 ? 3.954 9.700 18.820 1.00 85.12 264 MET A CA 1
ATOM 2101 C C . MET A 1 264 ? 3.036 10.880 19.158 1.00 85.12 264 MET A C 1
ATOM 2103 O O . MET A 1 264 ? 3.133 11.444 20.249 1.00 85.12 264 MET A O 1
ATOM 2107 N N . PHE A 1 265 ? 2.187 11.306 18.221 1.00 89.25 265 PHE A N 1
ATOM 2108 C CA . PHE A 1 265 ? 1.250 12.401 18.468 1.00 89.25 265 PHE A CA 1
ATOM 2109 C C . PHE A 1 265 ? 0.125 11.969 19.409 1.00 89.25 265 PHE A C 1
ATOM 2111 O O . PHE A 1 265 ? -0.149 12.658 20.388 1.00 89.25 265 PHE A O 1
ATOM 2118 N N . LEU A 1 266 ? -0.482 10.812 19.151 1.00 91.44 266 LEU A N 1
ATOM 2119 C CA . LEU A 1 266 ? -1.553 10.264 19.975 1.00 91.44 266 LEU A CA 1
ATOM 2120 C C . LEU A 1 266 ? -1.064 9.891 21.383 1.00 91.44 266 LEU A C 1
ATOM 2122 O O . LEU A 1 266 ? -1.782 10.125 22.348 1.00 91.44 266 LEU A O 1
ATOM 2126 N N . GLU A 1 267 ? 0.184 9.447 21.542 1.00 91.06 267 GLU A N 1
ATOM 2127 C CA . GLU A 1 267 ? 0.786 9.246 22.868 1.00 91.06 267 GLU A CA 1
ATOM 2128 C C . GLU A 1 267 ? 0.873 10.563 23.657 1.00 91.06 267 GLU A C 1
ATOM 2130 O O . GLU A 1 267 ? 0.572 10.608 24.847 1.00 91.06 267 GLU A O 1
ATOM 2135 N N . LYS A 1 268 ? 1.203 11.684 22.998 1.00 92.25 268 LYS A N 1
ATOM 2136 C CA . LYS A 1 268 ? 1.172 13.003 23.655 1.00 92.25 268 LYS A CA 1
ATOM 2137 C C . LYS A 1 268 ? -0.241 13.397 24.066 1.00 92.25 268 LYS A C 1
ATOM 2139 O O . LYS A 1 268 ? -0.408 13.961 25.138 1.00 92.25 268 LYS A O 1
ATOM 2144 N N . VAL A 1 269 ? -1.245 13.105 23.238 1.00 93.25 269 VAL A N 1
ATOM 2145 C CA . VAL A 1 269 ? -2.661 13.355 23.566 1.00 93.25 269 VAL A CA 1
ATOM 2146 C C . VAL A 1 269 ? -3.060 12.556 24.805 1.00 93.25 269 VAL A C 1
ATOM 2148 O O . VAL A 1 269 ? -3.647 13.116 25.729 1.00 93.25 269 VAL A O 1
ATOM 2151 N N . LYS A 1 270 ? -2.677 11.277 24.863 1.00 94.25 270 LYS A N 1
ATOM 2152 C CA . LYS A 1 270 ? -2.903 10.409 26.019 1.00 94.25 270 LYS A CA 1
ATOM 2153 C C . LYS A 1 270 ? -2.270 10.974 27.292 1.00 94.25 270 LYS A C 1
ATOM 2155 O O . LYS A 1 270 ? -2.982 11.191 28.273 1.00 94.25 270 LYS A O 1
ATOM 2160 N N . LEU A 1 271 ? -0.980 11.305 27.252 1.00 94.81 271 LEU A N 1
ATOM 2161 C CA . LEU A 1 271 ? -0.259 11.872 28.396 1.00 94.81 271 LEU A CA 1
ATOM 2162 C C . LEU A 1 271 ? -0.845 13.223 28.839 1.00 94.81 271 LEU A C 1
ATOM 2164 O O . LEU A 1 271 ? -1.073 13.435 30.027 1.00 94.81 271 LEU A O 1
ATOM 2168 N N . SER A 1 272 ? -1.162 14.117 27.895 1.00 93.94 272 SER A N 1
ATOM 2169 C CA . SER A 1 272 ? -1.811 15.407 28.176 1.00 93.94 272 SER A CA 1
ATOM 2170 C C . SER A 1 272 ? -3.211 15.262 28.780 1.00 93.94 272 SER A C 1
ATOM 2172 O O . SER A 1 272 ? -3.671 16.166 29.474 1.00 93.94 272 SER A O 1
ATOM 2174 N N . SER A 1 273 ? -3.890 14.139 28.531 1.00 92.12 273 SER A N 1
ATOM 2175 C CA . SER A 1 273 ? -5.193 13.819 29.127 1.00 92.12 273 SER A CA 1
ATOM 2176 C C . SER A 1 273 ? -5.101 13.173 30.516 1.00 92.12 273 SER A C 1
ATOM 2178 O O . SER A 1 273 ? -6.137 12.889 31.111 1.00 92.12 273 SER A O 1
ATOM 2180 N N . GLY A 1 274 ? -3.891 12.920 31.033 1.00 91.69 274 GLY A N 1
ATOM 2181 C CA . GLY A 1 274 ? -3.688 12.167 32.274 1.00 91.69 274 GLY A CA 1
ATOM 2182 C C . GLY A 1 274 ? -4.073 10.691 32.140 1.00 91.69 274 GLY A C 1
ATOM 2183 O O . GLY A 1 274 ? -4.719 10.154 33.034 1.00 91.69 274 GLY A O 1
ATOM 2184 N N . ASP A 1 275 ? -3.741 10.066 31.002 1.00 90.06 275 ASP A N 1
ATOM 2185 C CA . ASP A 1 275 ? -4.066 8.667 30.666 1.00 90.06 275 ASP A CA 1
ATOM 2186 C C . ASP A 1 275 ? -5.569 8.342 30.632 1.00 90.06 275 ASP A C 1
ATOM 2188 O O . ASP A 1 275 ? -5.978 7.182 30.708 1.00 90.06 275 ASP A O 1
ATOM 2192 N N . LYS A 1 276 ? -6.408 9.370 30.480 1.00 87.12 276 LYS A N 1
ATOM 2193 C CA . LYS A 1 276 ? -7.862 9.225 30.385 1.00 87.12 276 LYS A CA 1
ATOM 2194 C C . LYS A 1 276 ? -8.296 8.474 29.125 1.00 87.12 276 LYS A C 1
ATOM 2196 O O . LYS A 1 276 ? -9.250 7.700 29.169 1.00 87.12 276 LYS A O 1
ATOM 2201 N N . TYR A 1 277 ? -7.620 8.716 28.004 1.00 88.50 277 TYR A N 1
ATOM 2202 C CA . TYR A 1 277 ? -7.942 8.099 26.716 1.00 88.50 277 TYR A CA 1
ATOM 2203 C C . TYR A 1 277 ? -7.142 6.811 26.494 1.00 88.50 277 TYR A C 1
ATOM 2205 O O . TYR A 1 277 ? -6.006 6.681 26.955 1.00 88.50 277 TYR A O 1
ATOM 2213 N N . SER A 1 278 ? -7.770 5.842 25.819 1.00 81.81 278 SER A N 1
ATOM 2214 C CA . SER A 1 278 ? -7.221 4.487 25.628 1.00 81.81 278 SER A CA 1
ATOM 2215 C C . SER A 1 278 ? -6.352 4.374 24.390 1.00 81.81 278 SER A C 1
ATOM 2217 O O . SER A 1 278 ? -6.791 4.893 23.342 1.00 81.81 278 SER A O 1
#

Mean predicted aligned error: 7.56 Å